Protein AF-A0A7V8FLK8-F1 (afdb_monomer_lite)

Sequence (266 aa):
MTKRLLELDALRGLMLVLMTLTHLPTRLTTPTGQPFGFVSAAEGFVLLSAFMAGMVYSRRGLRDGLRSMRRSLRARAIKVYLCQVATLVFLFTIFAGLAVRREQPAATGLLSFYFDHPVMAWFSSLTLIYGPPLLDILPIYVLFMAVSPAILSRGLRHGWGAILTASAVLWFAAQFGFGNWLYLVVANAIDLRVPLNQTGAFSIWAWQFLWILGLWLGAAKAQGQADLFKFPAWGVAVSVGLAVYFMTWRHYTGQAPFGGDMVRNL

Foldseek 3Di:
DDPDDVVLVVLLVVLVVLLVQLPDPDPSNFCSQAVQFLDHSLLSNLLSVLLQLLQPLLLCCVPVNLVRSLVVLQVVLVVLLVVLLVVVCCLLPVVCVVCVVVVPCVSCVLCVVCVVPVVLLNVCVNVLQFQRPPRLSSSLSSVLSNCLSVQSVCCVPPNCVVVLVQLVVLLVVVLVVVQVVVCVVVCVVVVRPDDPPRRGPDRSSNSVNSSSNSSNNSNCVNVVVPVVVDDDPVRVVVVVVVSVVSSVQCVVAPNQSVNPPPVNSD

Structure (mmCIF, N/CA/C/O backbone):
data_AF-A0A7V8FLK8-F1
#
_entry.id   AF-A0A7V8FLK8-F1
#
loop_
_atom_site.group_PDB
_atom_site.id
_atom_site.type_symbol
_atom_site.label_atom_id
_atom_site.label_alt_id
_atom_site.label_comp_id
_atom_site.label_asym_id
_atom_site.label_entity_id
_atom_site.label_seq_id
_atom_site.pdbx_PDB_ins_code
_atom_site.Cartn_x
_atom_site.Cartn_y
_atom_site.Cartn_z
_atom_site.occupancy
_atom_site.B_iso_or_equiv
_atom_site.auth_seq_id
_atom_site.auth_comp_id
_atom_site.auth_asym_id
_atom_site.auth_atom_id
_atom_site.pdbx_PDB_model_num
ATOM 1 N N . MET A 1 1 ? 4.335 -2.151 30.806 1.00 41.50 1 MET A N 1
ATOM 2 C CA . MET A 1 1 ? 5.249 -2.461 29.681 1.00 41.50 1 MET A CA 1
ATOM 3 C C . MET A 1 1 ? 4.461 -3.149 28.581 1.00 41.50 1 MET A C 1
ATOM 5 O O . MET A 1 1 ? 3.733 -4.089 28.867 1.00 41.50 1 MET A O 1
ATOM 9 N N . THR A 1 2 ? 4.543 -2.669 27.342 1.00 53.81 2 THR A N 1
ATOM 10 C CA . THR A 1 2 ? 3.852 -3.301 26.211 1.00 53.81 2 THR A CA 1
ATOM 11 C C . THR A 1 2 ? 4.590 -4.583 25.843 1.00 53.81 2 THR A C 1
ATOM 13 O O . THR A 1 2 ? 5.713 -4.507 25.352 1.00 53.81 2 THR A O 1
ATOM 16 N N . LYS A 1 3 ? 3.996 -5.753 26.096 1.00 72.94 3 LYS A N 1
ATOM 17 C CA . LYS A 1 3 ? 4.583 -7.026 25.666 1.00 72.94 3 LYS A CA 1
ATOM 18 C C . LYS A 1 3 ? 4.646 -7.027 24.134 1.00 72.94 3 LYS A C 1
ATOM 20 O O . LYS A 1 3 ? 3.628 -6.814 23.471 1.00 72.94 3 LYS A O 1
ATOM 25 N N . ARG A 1 4 ? 5.855 -7.161 23.584 1.00 79.69 4 ARG A N 1
ATOM 26 C CA . ARG A 1 4 ? 6.083 -7.313 22.144 1.00 79.69 4 ARG A CA 1
ATOM 27 C C . ARG A 1 4 ? 5.392 -8.599 21.690 1.00 79.69 4 ARG A C 1
ATOM 29 O O . ARG A 1 4 ? 5.563 -9.629 22.334 1.00 79.69 4 ARG A O 1
ATOM 36 N N . LEU A 1 5 ? 4.596 -8.515 20.628 1.00 86.06 5 LEU A N 1
ATOM 37 C CA . LEU A 1 5 ? 3.878 -9.659 20.065 1.00 86.06 5 LEU A CA 1
ATOM 38 C C . LEU A 1 5 ? 4.787 -10.321 19.029 1.00 86.06 5 LEU A C 1
ATOM 40 O O . LEU A 1 5 ? 4.868 -9.862 17.889 1.00 86.06 5 LEU A O 1
ATOM 44 N N . LEU A 1 6 ? 5.530 -11.338 19.467 1.00 89.94 6 LEU A N 1
ATOM 45 C CA . LEU A 1 6 ? 6.518 -12.038 18.640 1.00 89.94 6 LEU A CA 1
ATOM 46 C C . LEU A 1 6 ? 5.864 -12.726 17.441 1.00 89.94 6 LEU A C 1
ATOM 48 O O . LEU A 1 6 ? 6.464 -12.806 16.377 1.00 89.94 6 LEU A O 1
ATOM 52 N N . GLU A 1 7 ? 4.614 -13.149 17.593 1.00 92.00 7 GLU A N 1
ATOM 53 C CA . GLU A 1 7 ? 3.819 -13.815 16.570 1.00 92.00 7 GLU A CA 1
ATOM 54 C C . GLU A 1 7 ? 3.574 -12.884 15.377 1.00 92.00 7 GLU A C 1
ATOM 56 O O . GLU A 1 7 ? 3.725 -13.284 14.226 1.00 92.00 7 GLU A O 1
ATOM 61 N N . LEU A 1 8 ? 3.264 -11.610 15.638 1.00 90.12 8 LEU A N 1
ATOM 62 C CA . LEU A 1 8 ? 3.031 -10.622 14.579 1.00 90.12 8 LEU A CA 1
ATOM 63 C C . LEU A 1 8 ? 4.324 -10.238 13.863 1.00 90.12 8 LEU A C 1
ATOM 65 O O . LEU A 1 8 ? 4.315 -10.000 12.656 1.00 90.12 8 LEU A O 1
ATOM 69 N N . ASP A 1 9 ? 5.439 -10.189 14.590 1.00 90.62 9 ASP A N 1
ATOM 70 C CA . ASP A 1 9 ? 6.746 -9.951 13.985 1.00 90.62 9 ASP A CA 1
ATOM 71 C C . ASP A 1 9 ? 7.193 -11.147 13.131 1.00 90.62 9 ASP A C 1
ATOM 73 O O . ASP A 1 9 ? 7.679 -10.942 12.018 1.00 90.62 9 ASP A O 1
ATOM 77 N N . ALA A 1 10 ? 6.964 -12.378 13.600 1.00 93.31 10 ALA A N 1
ATOM 78 C CA . ALA A 1 10 ? 7.249 -13.602 12.857 1.00 93.31 10 ALA A CA 1
ATOM 79 C C . ALA A 1 10 ? 6.399 -13.704 11.584 1.00 93.31 10 ALA A C 1
ATOM 81 O O . ALA A 1 10 ? 6.941 -13.950 10.509 1.00 93.31 10 ALA A O 1
ATOM 82 N N . LEU A 1 11 ? 5.091 -13.433 11.671 1.00 93.50 11 LEU A N 1
ATOM 83 C CA . LEU A 1 11 ? 4.201 -13.427 10.508 1.00 93.50 11 LEU A CA 1
ATOM 84 C C . LEU A 1 11 ? 4.621 -12.378 9.477 1.00 93.50 11 LEU A C 1
ATOM 86 O O . LEU A 1 11 ? 4.660 -12.672 8.288 1.00 93.50 11 LEU A O 1
ATOM 90 N N . ARG A 1 12 ? 5.002 -11.169 9.907 1.00 92.56 12 ARG A N 1
ATOM 91 C CA . ARG A 1 12 ? 5.519 -10.141 8.988 1.00 92.56 12 ARG A CA 1
ATOM 92 C C . ARG A 1 12 ? 6.829 -10.568 8.327 1.00 92.56 12 ARG A C 1
ATOM 94 O O . ARG A 1 12 ? 6.997 -10.330 7.136 1.00 92.56 12 ARG A O 1
ATOM 101 N N . GLY A 1 13 ? 7.730 -11.203 9.079 1.00 93.12 13 GLY A N 1
ATOM 102 C CA . GLY A 1 13 ? 8.953 -11.796 8.533 1.00 93.12 13 GLY A CA 1
ATOM 103 C C . GLY A 1 13 ? 8.653 -12.877 7.494 1.00 93.12 13 GLY A C 1
ATOM 104 O O . GLY A 1 13 ? 9.228 -12.855 6.409 1.00 93.12 13 GLY A O 1
ATOM 105 N N . LEU A 1 14 ? 7.689 -13.756 7.777 1.00 93.94 14 LEU A N 1
ATOM 106 C CA . LEU A 1 14 ? 7.222 -14.773 6.838 1.00 93.94 14 LEU A CA 1
ATOM 107 C C . LEU A 1 14 ? 6.674 -14.145 5.550 1.00 93.94 14 LEU A C 1
ATOM 109 O O . LEU A 1 14 ? 7.023 -14.608 4.470 1.00 93.94 14 LEU A O 1
ATOM 113 N N . MET A 1 15 ? 5.879 -13.071 5.641 1.00 94.88 15 MET A N 1
ATOM 114 C CA . MET A 1 15 ? 5.377 -12.384 4.444 1.00 94.88 15 MET A CA 1
ATOM 115 C C . MET A 1 15 ? 6.520 -11.853 3.568 1.00 94.88 15 MET A C 1
ATOM 117 O O . MET A 1 15 ? 6.459 -11.996 2.354 1.00 94.88 15 MET A O 1
ATOM 121 N N . LEU A 1 16 ? 7.587 -11.302 4.162 1.00 93.00 16 LEU A N 1
ATOM 122 C CA . LEU A 1 16 ? 8.759 -10.834 3.407 1.00 93.00 16 LEU A CA 1
ATOM 123 C C . LEU A 1 16 ? 9.510 -11.983 2.718 1.00 93.00 16 LEU A C 1
ATOM 125 O O . LEU A 1 16 ? 9.961 -11.833 1.582 1.00 93.00 16 LEU A O 1
ATOM 129 N N . VAL A 1 17 ? 9.625 -13.137 3.382 1.00 94.06 17 VAL A N 1
ATOM 130 C CA . VAL A 1 17 ? 10.216 -14.341 2.777 1.00 94.06 17 VAL A CA 1
ATOM 131 C C . VAL A 1 17 ? 9.370 -14.807 1.596 1.00 94.06 17 VAL A C 1
ATOM 133 O O . VAL A 1 17 ? 9.912 -15.017 0.516 1.00 94.06 17 VAL A O 1
ATOM 136 N N . LEU A 1 18 ? 8.049 -14.909 1.769 1.00 92.81 18 LEU A N 1
ATOM 137 C CA . LEU A 1 18 ? 7.143 -15.316 0.696 1.00 92.81 18 LEU A CA 1
ATOM 138 C C . LEU A 1 18 ? 7.204 -14.341 -0.486 1.00 92.81 18 LEU A C 1
ATOM 140 O O . LEU A 1 18 ? 7.441 -14.794 -1.595 1.00 92.81 18 LEU A O 1
ATOM 144 N N . MET A 1 19 ? 7.123 -13.025 -0.257 1.00 92.69 19 MET A N 1
ATOM 145 C CA . MET A 1 19 ? 7.307 -12.011 -1.311 1.00 92.69 19 MET A CA 1
ATOM 146 C C . MET A 1 19 ? 8.622 -12.199 -2.077 1.00 92.69 19 MET A C 1
ATOM 148 O O . MET A 1 19 ? 8.671 -12.085 -3.298 1.00 92.69 19 MET A O 1
ATOM 152 N N . THR A 1 20 ? 9.709 -12.507 -1.368 1.00 91.88 20 THR A N 1
ATOM 153 C CA . THR A 1 20 ? 11.003 -12.752 -2.014 1.00 91.88 20 THR A CA 1
ATOM 154 C C . THR A 1 20 ? 10.922 -13.973 -2.929 1.00 91.88 20 THR A C 1
ATOM 156 O O . THR A 1 20 ? 11.303 -13.897 -4.094 1.00 91.88 20 THR A O 1
ATOM 159 N N . LEU A 1 21 ? 10.373 -15.089 -2.441 1.00 92.00 21 LEU A N 1
ATOM 160 C CA . LEU A 1 21 ? 10.221 -16.318 -3.226 1.00 92.00 21 LEU A CA 1
ATOM 161 C C . LEU A 1 21 ? 9.317 -16.129 -4.451 1.00 92.00 21 LEU A C 1
ATOM 163 O O . LEU A 1 21 ? 9.578 -16.723 -5.497 1.00 92.00 21 LEU A O 1
ATOM 167 N N . THR A 1 22 ? 8.301 -15.272 -4.353 1.00 90.31 22 THR A N 1
ATOM 168 C CA . THR A 1 22 ? 7.380 -14.984 -5.460 1.00 90.31 22 THR A CA 1
ATOM 169 C C . THR A 1 22 ? 7.987 -14.097 -6.534 1.00 90.31 22 THR A C 1
ATOM 171 O O . THR A 1 22 ? 7.541 -14.137 -7.675 1.00 90.31 22 THR A O 1
ATOM 174 N N . HIS A 1 23 ? 9.016 -13.322 -6.199 1.00 88.88 23 HIS A N 1
ATOM 175 C CA . HIS A 1 23 ? 9.704 -12.446 -7.148 1.00 88.88 23 HIS A CA 1
ATOM 176 C C . HIS A 1 23 ? 11.010 -13.030 -7.700 1.00 88.88 23 HIS A C 1
ATOM 178 O O . HIS A 1 23 ? 11.582 -12.471 -8.634 1.00 88.88 23 HIS A O 1
ATOM 184 N N . LEU A 1 24 ? 11.484 -14.161 -7.171 1.00 86.88 24 LEU A N 1
ATOM 185 C CA . LEU A 1 24 ? 12.615 -14.889 -7.743 1.00 86.88 24 LEU A CA 1
ATOM 186 C C . LEU A 1 24 ? 12.129 -15.846 -8.839 1.00 86.88 24 LEU A C 1
ATOM 188 O O . LEU A 1 24 ? 11.158 -16.555 -8.596 1.00 86.88 24 LEU A O 1
ATOM 192 N N . PRO A 1 25 ? 12.806 -15.950 -10.000 1.00 83.81 25 PRO A N 1
ATOM 193 C CA . PRO A 1 25 ? 12.413 -16.843 -11.093 1.00 83.81 25 PRO A CA 1
ATOM 194 C C . PRO A 1 25 ? 12.753 -18.306 -10.756 1.00 83.81 25 PRO A C 1
ATOM 196 O O . PRO A 1 25 ? 13.697 -18.892 -11.282 1.00 83.81 25 PRO A O 1
ATOM 199 N N . THR A 1 26 ? 12.011 -18.897 -9.819 1.00 89.75 26 THR A N 1
ATOM 200 C CA . THR A 1 26 ? 12.273 -20.236 -9.277 1.00 89.75 26 THR A CA 1
ATOM 201 C C . THR A 1 26 ? 11.010 -21.089 -9.284 1.00 89.75 26 THR A C 1
ATOM 203 O O . THR A 1 26 ? 9.893 -20.600 -9.413 1.00 89.75 26 THR A O 1
ATOM 206 N N . ARG A 1 27 ? 11.160 -22.400 -9.062 1.00 88.25 27 ARG A N 1
ATOM 207 C CA . ARG A 1 27 ? 10.009 -23.310 -8.910 1.00 88.25 27 ARG A CA 1
ATOM 208 C C . ARG A 1 27 ? 9.139 -22.985 -7.688 1.00 88.25 27 ARG A C 1
ATOM 210 O O . ARG A 1 27 ? 8.028 -23.493 -7.582 1.00 88.25 27 ARG A O 1
ATOM 217 N N . LEU A 1 28 ? 9.640 -22.154 -6.771 1.00 88.12 28 LEU A N 1
ATOM 218 C CA . LEU A 1 28 ? 8.931 -21.753 -5.560 1.00 88.12 28 LEU A CA 1
ATOM 219 C C . LEU A 1 28 ? 7.930 -20.620 -5.811 1.00 88.12 28 LEU A C 1
ATOM 221 O O . LEU A 1 28 ? 7.029 -20.447 -4.995 1.00 88.12 28 LEU A O 1
ATOM 225 N N . THR A 1 29 ? 8.008 -19.902 -6.934 1.00 85.31 29 THR A N 1
ATOM 226 C CA . THR A 1 29 ? 7.119 -18.773 -7.255 1.00 85.31 29 THR A CA 1
ATOM 227 C C . THR A 1 29 ? 5.642 -19.163 -7.262 1.00 85.31 29 THR A C 1
ATOM 229 O O . THR A 1 29 ? 4.819 -18.535 -6.600 1.00 85.31 29 THR A O 1
ATOM 232 N N . THR A 1 30 ? 5.292 -20.235 -7.975 1.00 82.38 30 THR A N 1
ATOM 233 C CA . THR A 1 30 ? 3.901 -20.677 -8.135 1.00 82.38 30 THR A CA 1
ATOM 234 C C . THR A 1 30 ? 3.232 -21.084 -6.818 1.00 82.38 30 THR A C 1
ATOM 236 O O . THR A 1 30 ? 2.141 -20.568 -6.549 1.00 82.38 30 THR A O 1
ATOM 239 N N . PRO A 1 31 ? 3.835 -21.964 -5.986 1.00 83.81 31 PRO A N 1
ATOM 240 C CA . PRO A 1 31 ? 3.223 -22.365 -4.721 1.00 83.81 31 PRO A CA 1
ATOM 241 C C . PRO A 1 31 ? 3.226 -21.251 -3.667 1.00 83.81 31 PRO A C 1
ATOM 243 O O . PRO A 1 31 ? 2.351 -21.247 -2.808 1.00 83.81 31 PRO A O 1
ATOM 246 N N . THR A 1 32 ? 4.164 -20.296 -3.718 1.00 86.25 32 THR A N 1
ATOM 247 C CA . THR A 1 32 ? 4.256 -19.217 -2.714 1.00 86.25 32 THR A CA 1
ATOM 248 C C . THR A 1 32 ? 3.494 -17.944 -3.087 1.00 86.25 32 THR A C 1
ATOM 250 O O . THR A 1 32 ? 3.219 -17.137 -2.203 1.00 86.25 32 THR A O 1
ATOM 253 N N . GLY A 1 33 ? 3.108 -17.780 -4.360 1.00 83.81 33 GLY A N 1
ATOM 254 C CA . GLY A 1 33 ? 2.415 -16.591 -4.884 1.00 83.81 33 GLY A CA 1
ATOM 255 C C . GLY A 1 33 ? 1.089 -16.312 -4.207 1.00 83.81 33 GLY A C 1
ATOM 256 O O . GLY A 1 33 ? 0.804 -15.187 -3.810 1.00 83.81 33 GLY A O 1
ATOM 257 N N . GLN A 1 34 ? 0.288 -17.364 -4.092 1.00 89.75 34 GLN A N 1
ATOM 258 C CA . GLN A 1 34 ? -1.112 -17.325 -3.685 1.00 89.75 34 GLN A CA 1
ATOM 259 C C . GLN A 1 34 ? -1.475 -18.676 -3.034 1.00 89.75 34 GLN A C 1
ATOM 261 O O . GLN A 1 34 ? -2.235 -19.459 -3.607 1.00 89.75 34 GLN A O 1
ATOM 266 N N . PRO A 1 35 ? -0.842 -19.022 -1.892 1.00 86.62 35 PRO A N 1
ATOM 267 C CA . PRO A 1 35 ? -0.968 -20.348 -1.285 1.00 86.62 35 PRO A CA 1
ATOM 268 C C . PRO A 1 35 ? -2.346 -20.592 -0.661 1.00 86.62 35 PRO A C 1
ATOM 270 O O . PRO A 1 35 ? -2.729 -21.740 -0.477 1.00 86.62 35 PRO A O 1
ATOM 273 N N . PHE A 1 36 ? -3.093 -19.533 -0.333 1.00 88.56 36 PHE A N 1
ATOM 274 C CA . PHE A 1 36 ? -4.389 -19.606 0.351 1.00 88.56 36 PHE A CA 1
ATOM 275 C C . PHE A 1 36 ? -5.501 -18.969 -0.495 1.00 88.56 36 PHE A C 1
ATOM 277 O O . PHE A 1 36 ? -6.141 -18.002 -0.085 1.00 88.56 36 PHE A O 1
ATOM 284 N N . GLY A 1 37 ? -5.706 -19.478 -1.709 1.00 90.25 37 GLY A N 1
ATOM 285 C CA . GLY A 1 37 ? -6.593 -18.849 -2.689 1.00 90.25 37 GLY A CA 1
ATOM 286 C C . GLY A 1 37 ? -5.933 -17.631 -3.329 1.00 90.25 37 GLY A C 1
ATOM 287 O O . GLY A 1 37 ? -4.711 -17.532 -3.343 1.00 90.25 37 GLY A O 1
ATOM 288 N N . PHE A 1 38 ? -6.714 -16.676 -3.831 1.00 90.00 38 PHE A N 1
ATOM 289 C CA . PHE A 1 38 ? -6.198 -15.436 -4.441 1.00 90.00 38 PHE A CA 1
ATOM 290 C C . PHE A 1 38 ? -5.619 -14.429 -3.424 1.00 90.00 38 PHE A C 1
ATOM 292 O O . PHE A 1 38 ? -5.673 -13.224 -3.637 1.00 90.00 38 PHE A O 1
ATOM 299 N N . VAL A 1 39 ? -5.069 -14.911 -2.308 1.00 91.00 39 VAL A N 1
ATOM 300 C CA . VAL A 1 39 ? -4.428 -14.101 -1.267 1.00 91.00 39 VAL A CA 1
ATOM 301 C C . VAL A 1 39 ? -2.920 -14.253 -1.394 1.00 91.00 39 VAL A C 1
ATOM 303 O O . VAL A 1 39 ? -2.392 -15.354 -1.213 1.00 91.00 39 VAL A O 1
ATOM 306 N N . SER A 1 40 ? -2.224 -13.156 -1.685 1.00 92.31 40 SER A N 1
ATOM 307 C CA . SER A 1 40 ? -0.766 -13.129 -1.736 1.00 92.31 40 SER A CA 1
ATOM 308 C C . SER A 1 40 ? -0.156 -12.734 -0.387 1.00 92.31 40 SER A C 1
ATOM 310 O O . SER A 1 40 ? -0.831 -12.342 0.572 1.00 92.31 40 SER A O 1
ATOM 312 N N . ALA A 1 41 ? 1.172 -12.812 -0.305 1.00 93.12 41 ALA A N 1
ATOM 313 C CA . ALA A 1 41 ? 1.907 -12.320 0.856 1.00 93.12 41 ALA A CA 1
ATOM 314 C C . ALA A 1 41 ? 1.759 -10.796 1.055 1.00 93.12 41 ALA A C 1
ATOM 316 O O . ALA A 1 41 ? 1.925 -10.302 2.175 1.00 93.12 41 ALA A O 1
ATOM 317 N N . ALA A 1 42 ? 1.428 -10.042 -0.000 1.00 93.06 42 ALA A N 1
ATOM 318 C CA . ALA A 1 42 ? 1.269 -8.595 0.067 1.00 93.06 42 ALA A CA 1
ATOM 319 C C . ALA A 1 42 ? 0.053 -8.158 0.881 1.00 93.06 42 ALA A C 1
ATOM 321 O O . ALA A 1 42 ? 0.202 -7.298 1.752 1.00 93.06 42 ALA A O 1
ATOM 322 N N . GLU A 1 43 ? -1.111 -8.781 0.699 1.00 94.44 43 GLU A N 1
ATOM 323 C CA . GLU A 1 43 ? -2.306 -8.471 1.488 1.00 94.44 43 GLU A CA 1
ATOM 324 C C . GLU A 1 43 ? -2.045 -8.721 2.976 1.00 94.44 43 GLU A C 1
ATOM 326 O O . GLU A 1 43 ? -2.337 -7.866 3.820 1.00 94.44 43 GLU A O 1
ATOM 331 N N . GLY A 1 44 ? -1.409 -9.856 3.293 1.00 94.00 44 GLY A N 1
ATOM 332 C CA . GLY A 1 44 ? -1.001 -10.202 4.652 1.00 94.00 44 GLY A CA 1
ATOM 333 C C . GLY A 1 44 ? -0.030 -9.181 5.247 1.00 94.00 44 GLY A C 1
ATOM 334 O O . GLY A 1 44 ? -0.239 -8.696 6.362 1.00 94.00 44 GLY A O 1
ATOM 335 N N . PHE A 1 45 ? 1.010 -8.793 4.504 1.00 94.94 45 PHE A N 1
ATOM 336 C CA . PHE A 1 45 ? 1.995 -7.812 4.963 1.00 94.94 45 PHE A CA 1
ATOM 337 C C . PHE A 1 45 ? 1.377 -6.436 5.229 1.00 94.94 45 PHE A C 1
ATOM 339 O O . PHE A 1 45 ? 1.668 -5.822 6.263 1.00 94.94 45 PHE A O 1
ATOM 346 N N . VAL A 1 46 ? 0.531 -5.950 4.318 1.00 96.38 46 VAL A N 1
ATOM 347 C CA . VAL A 1 46 ? -0.134 -4.644 4.416 1.00 96.38 46 VAL A CA 1
ATOM 348 C C . VAL A 1 46 ? -1.088 -4.628 5.609 1.00 96.38 46 VAL A C 1
ATOM 350 O O . VAL A 1 46 ? -0.983 -3.735 6.454 1.00 96.38 46 VAL A O 1
ATOM 353 N N . LEU A 1 47 ? -1.946 -5.645 5.745 1.00 96.94 47 LEU A N 1
ATOM 354 C CA . LEU A 1 47 ? -2.900 -5.755 6.849 1.00 96.94 47 LEU A CA 1
ATOM 355 C C . LEU A 1 47 ? -2.194 -5.847 8.210 1.00 96.94 47 LEU A C 1
ATOM 357 O O . LEU A 1 47 ? -2.527 -5.100 9.133 1.00 96.94 47 LEU A O 1
ATOM 361 N N . LEU A 1 48 ? -1.184 -6.716 8.342 1.00 96.25 48 LEU A N 1
ATOM 362 C CA . LEU A 1 48 ? -0.421 -6.878 9.586 1.00 96.25 48 LEU A CA 1
ATOM 363 C C . LEU A 1 48 ? 0.350 -5.606 9.954 1.00 96.25 48 LEU A C 1
ATOM 365 O O . LEU A 1 48 ? 0.412 -5.229 11.127 1.00 96.25 48 LEU A O 1
ATOM 369 N N . SER A 1 49 ? 0.934 -4.926 8.967 1.00 95.88 49 SER A N 1
ATOM 370 C CA . SER A 1 49 ? 1.663 -3.675 9.194 1.00 95.88 49 SER A CA 1
ATOM 371 C C . SER A 1 49 ? 0.725 -2.555 9.640 1.00 95.88 49 SER A C 1
ATOM 373 O O . SER A 1 49 ? 1.038 -1.849 10.603 1.00 95.88 49 SER A O 1
ATOM 375 N N . ALA A 1 50 ? -0.448 -2.439 9.017 1.00 97.62 50 ALA A N 1
ATOM 376 C CA . ALA A 1 50 ? -1.482 -1.499 9.424 1.00 97.62 50 ALA A CA 1
ATOM 377 C C . ALA A 1 50 ? -2.030 -1.813 10.822 1.00 97.62 50 ALA A C 1
ATOM 379 O O . ALA A 1 50 ? -2.166 -0.913 11.646 1.00 97.62 50 ALA A O 1
ATOM 380 N N . PHE A 1 51 ? -2.265 -3.087 11.138 1.00 97.19 51 PHE A N 1
ATOM 381 C CA . PHE A 1 51 ? -2.672 -3.532 12.470 1.00 97.19 51 PHE A CA 1
ATOM 382 C C . PHE A 1 51 ? -1.655 -3.162 13.548 1.00 97.19 51 PHE A C 1
ATOM 384 O O . PHE A 1 51 ? -2.005 -2.586 14.583 1.00 97.19 51 PHE A O 1
ATOM 391 N N . MET A 1 52 ? -0.373 -3.413 13.287 1.00 95.44 52 MET A N 1
ATOM 392 C CA . MET A 1 52 ? 0.708 -3.016 14.183 1.00 95.44 52 MET A CA 1
ATOM 393 C C . MET A 1 52 ? 0.792 -1.498 14.341 1.00 95.44 52 MET A C 1
ATOM 395 O O . MET A 1 52 ? 0.930 -1.009 15.465 1.00 95.44 52 MET A O 1
ATOM 399 N N . ALA A 1 53 ? 0.660 -0.741 13.249 1.00 96.62 53 ALA A N 1
ATOM 400 C CA . ALA A 1 53 ? 0.625 0.714 13.299 1.00 96.62 53 ALA A CA 1
ATOM 401 C C . ALA A 1 53 ? -0.570 1.209 14.135 1.00 96.62 53 ALA A C 1
ATOM 403 O O . ALA A 1 53 ? -0.386 1.974 15.084 1.00 96.62 53 ALA A O 1
ATOM 404 N N . GLY A 1 54 ? -1.776 0.718 13.856 1.00 97.19 54 GLY A N 1
ATOM 405 C CA . GLY A 1 54 ? -2.989 1.049 14.596 1.00 97.19 54 GLY A CA 1
ATOM 406 C C . GLY A 1 54 ? -2.843 0.757 16.084 1.00 97.19 54 GLY A C 1
ATOM 407 O O . GLY A 1 54 ? -3.172 1.607 16.906 1.00 97.19 54 GLY A O 1
ATOM 408 N N . MET A 1 55 ? -2.251 -0.378 16.453 1.00 95.69 55 MET A N 1
ATOM 409 C CA . MET A 1 55 ? -2.055 -0.757 17.851 1.00 95.69 55 MET A CA 1
ATOM 410 C C . MET A 1 55 ? -1.007 0.102 18.566 1.00 95.69 55 MET A C 1
ATOM 412 O O . MET A 1 55 ? -1.262 0.635 19.648 1.00 95.69 55 MET A O 1
ATOM 416 N N . VAL A 1 56 ? 0.186 0.241 17.986 1.00 95.44 56 VAL A N 1
ATOM 417 C CA . VAL A 1 56 ? 1.312 0.946 18.618 1.00 95.44 56 VAL A CA 1
ATOM 418 C C . VAL A 1 56 ? 1.027 2.441 18.718 1.00 95.44 56 VAL A C 1
ATOM 420 O O . VAL A 1 56 ? 1.231 3.046 19.775 1.00 95.44 56 VAL A O 1
ATOM 423 N N . TYR A 1 57 ? 0.538 3.045 17.637 1.00 96.94 57 TYR A N 1
ATOM 424 C CA . TYR A 1 57 ? 0.334 4.484 17.585 1.00 96.94 57 TYR A CA 1
ATOM 425 C C . TYR A 1 57 ? -0.953 4.914 18.287 1.00 96.94 57 TYR A C 1
ATOM 427 O O . TYR A 1 57 ? -0.921 5.951 18.945 1.00 96.94 57 TYR A O 1
ATOM 435 N N . SER A 1 58 ? -2.022 4.107 18.285 1.00 96.62 58 SER A N 1
ATOM 436 C CA . SER A 1 58 ? -3.189 4.397 19.136 1.00 96.62 58 SER A CA 1
ATOM 437 C C . SER A 1 58 ? -2.833 4.354 20.615 1.00 96.62 58 SER A C 1
ATOM 439 O O . SER A 1 58 ? -3.164 5.292 21.329 1.00 96.62 58 SER A O 1
ATOM 441 N N . ARG A 1 59 ? -2.075 3.348 21.084 1.00 95.00 59 ARG A N 1
ATOM 442 C CA . ARG A 1 59 ? -1.585 3.323 22.480 1.00 95.00 59 ARG A CA 1
ATOM 443 C C . ARG A 1 59 ? -0.785 4.575 22.824 1.00 95.00 59 ARG A C 1
ATOM 445 O O . ARG A 1 59 ? -0.981 5.158 23.886 1.00 95.00 59 ARG A O 1
ATOM 452 N N . ARG A 1 60 ? 0.093 5.011 21.916 1.00 95.75 60 ARG A N 1
ATOM 453 C CA . ARG A 1 60 ? 0.847 6.261 22.080 1.00 95.75 60 ARG A CA 1
ATOM 454 C C . ARG A 1 60 ? -0.074 7.481 22.120 1.00 95.75 60 ARG A C 1
ATOM 456 O O . ARG A 1 60 ? 0.161 8.375 22.917 1.00 95.75 60 ARG A O 1
ATOM 463 N N . GLY A 1 61 ? -1.111 7.521 21.287 1.00 96.38 61 GLY A N 1
ATOM 464 C CA . GLY A 1 61 ? -2.102 8.595 21.273 1.00 96.38 61 GLY A CA 1
ATOM 465 C C . GLY A 1 61 ? -2.944 8.661 22.544 1.00 96.38 61 GLY A C 1
ATOM 466 O O . GLY A 1 61 ? -3.219 9.758 23.016 1.00 96.38 61 GLY A O 1
ATOM 467 N N . LEU A 1 62 ? -3.298 7.505 23.110 1.00 94.44 62 LEU A N 1
ATOM 468 C CA . LEU A 1 62 ? -4.046 7.393 24.363 1.00 94.44 62 LEU A CA 1
ATOM 469 C C . LEU A 1 62 ? -3.194 7.776 25.581 1.00 94.44 62 LEU A C 1
ATOM 471 O O . LEU A 1 62 ? -3.697 8.425 26.488 1.00 94.44 62 LEU A O 1
ATOM 475 N N . ARG A 1 63 ? -1.906 7.405 25.596 1.00 95.56 63 ARG A N 1
ATOM 476 C CA . ARG A 1 63 ? -0.994 7.676 26.721 1.00 95.56 63 ARG A CA 1
ATOM 477 C C . ARG A 1 63 ? -0.361 9.070 26.677 1.00 95.56 63 ARG A C 1
ATOM 479 O O . ARG A 1 63 ? -0.316 9.751 27.690 1.00 95.56 63 ARG A O 1
ATOM 486 N N . ASP A 1 64 ? 0.135 9.479 25.508 1.00 96.38 64 ASP A N 1
ATOM 487 C CA . ASP A 1 64 ? 0.975 10.676 25.330 1.00 96.38 64 ASP A CA 1
ATOM 488 C C . ASP A 1 64 ? 0.263 11.781 24.512 1.00 96.38 64 ASP A C 1
ATOM 490 O O . ASP A 1 64 ? 0.877 12.773 24.108 1.00 96.38 64 ASP A O 1
ATOM 494 N N . GLY A 1 65 ? -1.019 11.588 24.189 1.00 96.44 65 GLY A N 1
ATOM 495 C CA . GLY A 1 65 ? -1.836 12.513 23.406 1.00 96.44 65 GLY A CA 1
ATOM 496 C C . GLY A 1 65 ? -1.662 12.413 21.881 1.00 96.44 65 GLY A C 1
ATOM 497 O O . GLY A 1 65 ? -0.648 11.963 21.332 1.00 96.44 65 GLY A O 1
ATOM 498 N N . LEU A 1 66 ? -2.666 12.913 21.148 1.00 96.19 66 LEU A N 1
ATOM 499 C CA . LEU A 1 66 ? -2.719 12.831 19.679 1.00 96.19 66 LEU A CA 1
ATOM 500 C C . LEU A 1 66 ? -1.556 13.550 18.982 1.00 96.19 66 LEU A C 1
ATOM 502 O O . LEU A 1 66 ? -1.121 13.122 17.912 1.00 96.19 66 LEU A O 1
ATOM 506 N N . ARG A 1 67 ? -1.017 14.628 19.566 1.00 97.12 67 ARG A N 1
ATOM 507 C CA . ARG A 1 67 ? 0.125 15.354 18.984 1.00 97.12 67 ARG A CA 1
ATOM 508 C C . ARG A 1 67 ? 1.390 14.489 18.971 1.00 97.12 67 ARG A C 1
ATOM 510 O O . ARG A 1 67 ? 2.083 14.456 17.952 1.00 97.12 67 ARG A O 1
ATOM 517 N N . SER A 1 68 ? 1.651 13.750 20.055 1.00 97.12 68 SER A N 1
ATOM 518 C CA . SER A 1 68 ? 2.769 12.798 20.157 1.00 97.12 68 SER A CA 1
ATOM 519 C C . SER A 1 68 ? 2.621 11.664 19.138 1.00 97.12 68 SER A C 1
ATOM 521 O O . SER A 1 68 ? 3.558 11.371 18.389 1.00 97.12 68 SER A O 1
ATOM 523 N N . MET A 1 69 ? 1.414 11.098 19.022 1.00 97.69 69 MET A N 1
ATOM 524 C CA . MET A 1 69 ? 1.081 10.085 18.014 1.00 97.69 69 MET A CA 1
ATOM 525 C C . MET A 1 69 ? 1.348 10.578 16.586 1.00 97.69 69 MET A C 1
ATOM 527 O O . MET A 1 69 ? 2.093 9.934 15.846 1.00 97.69 69 MET A O 1
ATOM 531 N N . ARG A 1 70 ? 0.787 11.736 16.203 1.00 97.81 70 ARG A N 1
ATOM 532 C CA . ARG A 1 70 ? 0.948 12.309 14.855 1.00 97.81 70 ARG A CA 1
ATOM 533 C C . ARG A 1 70 ? 2.412 12.564 14.516 1.00 97.81 70 ARG A C 1
ATOM 535 O O . ARG A 1 70 ? 2.847 12.221 13.420 1.00 97.81 70 ARG A O 1
ATOM 542 N N . ARG A 1 71 ? 3.182 13.140 15.450 1.00 97.88 71 ARG A N 1
ATOM 543 C CA . ARG A 1 71 ? 4.620 13.392 15.261 1.00 97.88 71 ARG A CA 1
ATOM 544 C C . ARG A 1 71 ? 5.377 12.085 15.031 1.00 97.88 71 ARG A C 1
ATOM 546 O O . ARG A 1 71 ? 6.187 12.015 14.113 1.00 97.88 71 ARG A O 1
ATOM 553 N N . SER A 1 72 ? 5.093 11.057 15.829 1.00 96.94 72 SER A N 1
ATOM 554 C CA . SER A 1 72 ? 5.770 9.765 15.721 1.00 96.94 72 SER A CA 1
ATOM 555 C C . SER A 1 72 ? 5.441 9.021 14.426 1.00 96.94 72 SER A C 1
ATOM 557 O O . SER A 1 72 ? 6.347 8.437 13.834 1.00 96.94 72 SER A O 1
ATOM 559 N N . LEU A 1 73 ? 4.178 9.034 13.989 1.00 96.38 73 LEU A N 1
ATOM 560 C CA . LEU A 1 73 ? 3.772 8.436 12.715 1.00 96.38 73 LEU A CA 1
ATOM 561 C C . LEU A 1 73 ? 4.388 9.174 11.532 1.00 96.38 73 LEU A C 1
ATOM 563 O O . LEU A 1 73 ? 4.961 8.535 10.659 1.00 96.38 73 LEU A O 1
ATOM 567 N N . ARG A 1 74 ? 4.340 10.511 11.528 1.00 97.56 74 ARG A N 1
ATOM 568 C CA . ARG A 1 74 ? 4.934 11.315 10.455 1.00 97.56 74 ARG A CA 1
ATOM 569 C C . ARG A 1 74 ? 6.442 11.095 10.351 1.00 97.56 74 ARG A C 1
ATOM 571 O O . ARG A 1 74 ? 6.944 10.902 9.254 1.00 97.56 74 ARG A O 1
ATOM 578 N N . ALA A 1 75 ? 7.153 11.046 11.479 1.00 97.81 75 ALA A N 1
ATOM 579 C CA . ALA A 1 75 ? 8.579 10.716 11.487 1.00 97.81 75 ALA A CA 1
ATOM 580 C C . ALA A 1 75 ? 8.851 9.318 10.903 1.00 97.81 75 ALA A C 1
ATOM 582 O O . ALA A 1 75 ? 9.818 9.129 10.169 1.00 97.81 75 ALA A O 1
ATOM 583 N N . ARG A 1 76 ? 7.980 8.337 11.184 1.00 97.31 76 ARG A N 1
ATOM 584 C CA . ARG A 1 76 ? 8.087 6.999 10.594 1.00 97.31 76 ARG A CA 1
ATOM 585 C C . ARG A 1 76 ? 7.797 7.010 9.094 1.00 97.31 76 ARG A C 1
ATOM 587 O O . ARG A 1 76 ? 8.561 6.394 8.363 1.00 97.31 76 ARG A O 1
ATOM 594 N N . ALA A 1 77 ? 6.747 7.698 8.649 1.00 97.25 77 ALA A N 1
ATOM 595 C CA . ALA A 1 77 ? 6.404 7.830 7.235 1.00 97.25 77 ALA A CA 1
ATOM 596 C C . ALA A 1 77 ? 7.551 8.477 6.444 1.00 97.25 77 ALA A C 1
ATOM 598 O O . ALA A 1 77 ? 7.974 7.923 5.437 1.00 97.25 77 ALA A O 1
ATOM 599 N N . ILE A 1 78 ? 8.140 9.561 6.969 1.00 98.19 78 ILE A N 1
ATOM 600 C CA . ILE A 1 78 ? 9.329 10.205 6.386 1.00 98.19 78 ILE A CA 1
ATOM 601 C C . ILE A 1 78 ? 10.496 9.221 6.314 1.00 98.19 78 ILE A C 1
ATOM 603 O O . ILE A 1 78 ? 11.136 9.117 5.278 1.00 98.19 78 ILE A O 1
ATOM 607 N N . LYS A 1 79 ? 10.768 8.455 7.380 1.00 98.19 79 LYS A N 1
ATOM 608 C CA . LYS A 1 79 ? 11.853 7.465 7.357 1.00 98.19 79 LYS A CA 1
ATOM 609 C C . LYS A 1 79 ? 11.652 6.418 6.259 1.00 98.19 79 LYS A C 1
ATOM 611 O O . LYS A 1 79 ? 12.603 6.100 5.561 1.00 98.19 79 LYS A O 1
ATOM 616 N N . VAL A 1 80 ? 10.434 5.896 6.104 1.00 96.81 80 VAL A N 1
ATOM 617 C CA . VAL A 1 80 ? 10.128 4.915 5.050 1.00 96.81 80 VAL A CA 1
ATOM 618 C C . VAL A 1 80 ? 10.238 5.553 3.665 1.00 96.81 80 VAL A C 1
ATOM 620 O O . VAL A 1 80 ? 10.822 4.943 2.779 1.00 96.81 80 VAL A O 1
ATOM 623 N N . TYR A 1 81 ? 9.777 6.794 3.495 1.00 98.00 81 TYR A N 1
ATOM 624 C CA . TYR A 1 81 ? 9.964 7.547 2.255 1.00 98.00 81 TYR A CA 1
ATOM 625 C C . TYR A 1 81 ? 11.448 7.757 1.918 1.00 98.00 81 TYR A C 1
ATOM 627 O O . TYR A 1 81 ? 11.863 7.531 0.792 1.00 98.00 81 TYR A O 1
ATOM 635 N N . LEU A 1 82 ? 12.292 8.108 2.889 1.00 98.25 82 LEU A N 1
ATOM 636 C CA . LEU A 1 82 ? 13.733 8.237 2.650 1.00 98.25 82 LEU A CA 1
ATOM 637 C C . LEU A 1 82 ? 14.377 6.891 2.281 1.00 98.25 82 LEU A C 1
ATOM 639 O O . LEU A 1 82 ? 15.260 6.854 1.429 1.00 98.25 82 LEU A O 1
ATOM 643 N N . CYS A 1 83 ? 13.917 5.778 2.865 1.00 97.44 83 CYS A N 1
ATOM 644 C CA . CYS A 1 83 ? 14.340 4.440 2.443 1.00 97.44 83 CYS A CA 1
ATOM 645 C C . CYS A 1 83 ? 13.893 4.119 1.006 1.00 97.44 83 CYS A C 1
ATOM 647 O O . CYS A 1 83 ? 14.677 3.547 0.251 1.00 97.44 83 CYS A O 1
ATOM 649 N N . GLN A 1 84 ? 12.678 4.520 0.616 1.00 96.06 84 GLN A N 1
ATOM 650 C CA . GLN A 1 84 ? 12.187 4.422 -0.763 1.00 96.06 84 GLN A CA 1
ATOM 651 C C . GLN A 1 84 ? 13.111 5.194 -1.708 1.00 96.06 84 GLN A C 1
ATOM 653 O O . GLN A 1 84 ? 13.623 4.622 -2.662 1.00 96.06 84 GLN A O 1
ATOM 658 N N . VAL A 1 85 ? 13.402 6.462 -1.400 1.00 97.69 85 VAL A N 1
ATOM 659 C CA . VAL A 1 85 ? 14.315 7.300 -2.193 1.00 97.69 85 VAL A CA 1
ATOM 660 C C . VAL A 1 85 ? 15.698 6.657 -2.313 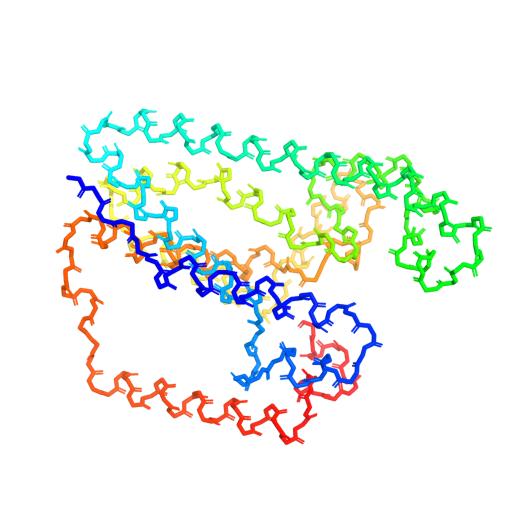1.00 97.69 85 VAL A C 1
ATOM 662 O O . VAL A 1 85 ? 16.230 6.573 -3.413 1.00 97.69 85 VAL A O 1
ATOM 665 N N . ALA A 1 86 ? 16.269 6.143 -1.220 1.00 97.50 86 ALA A N 1
ATOM 666 C CA . ALA A 1 86 ? 17.558 5.450 -1.264 1.00 97.50 86 ALA A CA 1
ATOM 667 C C . ALA A 1 86 ? 17.524 4.199 -2.162 1.00 97.50 86 ALA A C 1
ATOM 669 O O . ALA A 1 86 ? 18.474 3.936 -2.897 1.00 97.50 86 ALA A O 1
ATOM 670 N N . THR A 1 87 ? 16.415 3.456 -2.142 1.00 96.19 87 THR A N 1
ATOM 671 C CA . THR A 1 87 ? 16.226 2.272 -2.991 1.00 96.19 87 THR A CA 1
ATOM 672 C C . THR A 1 87 ? 16.067 2.666 -4.461 1.00 96.19 87 THR A C 1
ATOM 674 O O . THR A 1 87 ? 16.632 2.007 -5.325 1.00 96.19 87 THR A O 1
ATOM 677 N N . LEU A 1 88 ? 15.383 3.777 -4.753 1.00 96.25 88 LEU A N 1
ATOM 678 C CA . LEU A 1 88 ? 15.276 4.341 -6.104 1.00 96.25 88 LEU A CA 1
ATOM 679 C C . LEU A 1 88 ? 16.631 4.819 -6.637 1.00 96.25 88 LEU A C 1
ATOM 681 O O . LEU A 1 88 ? 16.971 4.519 -7.777 1.00 96.25 88 LEU A O 1
ATOM 685 N N . VAL A 1 89 ? 17.437 5.497 -5.809 1.00 96.88 89 VAL A N 1
ATOM 686 C CA . VAL A 1 89 ? 18.822 5.859 -6.159 1.00 96.88 89 VAL A CA 1
ATOM 687 C C . VAL A 1 89 ? 19.607 4.607 -6.517 1.00 96.88 89 VAL A C 1
ATOM 689 O O . VAL A 1 89 ? 20.210 4.563 -7.585 1.00 96.88 89 VAL A O 1
ATOM 692 N N . PHE A 1 90 ? 19.568 3.574 -5.676 1.00 96.56 90 PHE A N 1
ATOM 693 C CA . PHE A 1 90 ? 20.232 2.304 -5.961 1.00 96.56 90 PHE A CA 1
ATOM 694 C C . PHE A 1 90 ? 19.738 1.667 -7.273 1.00 96.56 90 PHE A C 1
ATOM 696 O O . PHE A 1 90 ? 20.556 1.243 -8.093 1.00 96.56 90 PHE A O 1
ATOM 703 N N . LEU A 1 91 ? 18.419 1.642 -7.490 1.00 95.81 91 LEU A N 1
ATOM 704 C CA . LEU A 1 91 ? 17.780 1.049 -8.662 1.00 95.81 91 LEU A CA 1
ATOM 705 C C . LEU A 1 91 ? 18.209 1.745 -9.960 1.00 95.81 91 LEU A C 1
ATOM 707 O O . LEU A 1 91 ? 18.674 1.089 -10.888 1.00 95.81 91 LEU A O 1
ATOM 711 N N . PHE A 1 92 ? 18.081 3.069 -10.018 1.00 95.44 92 PHE A N 1
ATOM 712 C CA . PHE A 1 92 ? 18.331 3.848 -11.231 1.00 95.44 92 PHE A CA 1
ATOM 713 C C . PHE A 1 92 ? 19.815 4.109 -11.505 1.00 95.44 92 PHE A C 1
ATOM 715 O O . PHE A 1 92 ? 20.164 4.489 -12.615 1.00 95.44 92 PHE A O 1
ATOM 722 N N . THR A 1 93 ? 20.704 3.893 -10.533 1.00 94.12 93 THR A N 1
ATOM 723 C CA . THR A 1 93 ? 22.150 4.080 -10.734 1.00 94.12 93 THR A CA 1
ATOM 724 C C . THR A 1 93 ? 22.880 2.746 -10.847 1.00 94.12 93 THR A C 1
ATOM 726 O O . THR A 1 93 ? 23.296 2.347 -11.934 1.00 94.12 93 THR A O 1
ATOM 729 N N . ILE A 1 94 ? 23.026 2.032 -9.732 1.00 95.69 94 ILE A N 1
ATOM 730 C CA . ILE A 1 94 ? 23.853 0.829 -9.644 1.00 95.69 94 ILE A CA 1
ATOM 731 C C . ILE A 1 94 ? 23.188 -0.327 -10.383 1.00 95.69 94 ILE A C 1
ATOM 733 O O . ILE A 1 94 ? 23.824 -0.954 -11.230 1.00 95.69 94 ILE A O 1
ATOM 737 N N . PHE A 1 95 ? 21.919 -0.613 -10.083 1.00 94.44 95 PHE A N 1
ATOM 738 C CA . PHE A 1 95 ? 21.232 -1.754 -10.682 1.00 94.44 95 PHE A CA 1
ATOM 739 C C . PHE A 1 95 ? 21.005 -1.549 -12.183 1.00 94.44 95 PHE A C 1
ATOM 741 O O . PHE A 1 95 ? 21.390 -2.413 -12.967 1.00 94.44 95 PHE A O 1
ATOM 748 N N . ALA A 1 96 ? 20.466 -0.397 -12.595 1.00 94.06 96 ALA A N 1
ATOM 749 C CA . ALA A 1 96 ? 20.268 -0.069 -14.007 1.00 94.06 96 ALA A CA 1
ATOM 750 C C . ALA A 1 96 ? 21.592 -0.091 -14.792 1.00 94.06 96 ALA A C 1
ATOM 752 O O . ALA A 1 96 ? 21.670 -0.708 -15.854 1.00 94.06 96 ALA A O 1
ATOM 753 N N . GLY A 1 97 ? 22.661 0.498 -14.242 1.00 93.88 97 GLY A N 1
ATOM 754 C CA . GLY A 1 97 ? 23.986 0.470 -14.862 1.00 93.88 97 GLY A CA 1
ATOM 755 C C . GLY A 1 97 ? 24.550 -0.947 -14.997 1.00 93.88 97 GLY A C 1
ATOM 756 O O . GLY A 1 97 ? 25.113 -1.295 -16.035 1.00 93.88 97 GLY A O 1
ATOM 757 N N . LEU A 1 98 ? 24.373 -1.798 -13.981 1.00 94.69 98 LEU A N 1
ATOM 758 C CA . LEU A 1 98 ? 24.791 -3.199 -14.042 1.00 94.69 98 LEU A CA 1
ATOM 759 C C . LEU A 1 98 ? 23.966 -3.999 -15.058 1.00 94.69 98 LEU A C 1
ATOM 761 O O . LEU A 1 98 ? 24.543 -4.791 -15.799 1.00 94.69 98 LEU A O 1
ATOM 765 N N . ALA A 1 99 ? 22.651 -3.781 -15.112 1.00 93.44 99 ALA A N 1
ATOM 766 C CA . ALA A 1 99 ? 21.745 -4.457 -16.037 1.00 93.44 99 ALA A CA 1
ATOM 767 C C . ALA A 1 99 ? 22.127 -4.200 -17.501 1.00 93.44 99 ALA A C 1
ATOM 769 O O . ALA A 1 99 ? 22.183 -5.143 -18.290 1.00 93.44 99 ALA A O 1
ATOM 770 N N . VAL A 1 100 ? 22.468 -2.950 -17.837 1.00 94.38 100 VAL A N 1
ATOM 771 C CA . VAL A 1 100 ? 22.972 -2.579 -19.168 1.00 94.38 100 VAL A CA 1
ATOM 772 C C . VAL A 1 100 ? 24.339 -3.215 -19.425 1.00 94.38 100 VAL A C 1
ATOM 774 O O . VAL A 1 100 ? 24.524 -3.888 -20.433 1.00 94.38 100 VAL A O 1
ATOM 777 N N . ARG A 1 101 ? 25.293 -3.076 -18.493 1.00 95.81 101 ARG A N 1
ATOM 778 C CA . ARG A 1 101 ? 26.662 -3.607 -18.657 1.00 95.81 101 ARG A CA 1
ATOM 779 C C . ARG A 1 101 ? 26.744 -5.129 -18.768 1.00 95.81 101 ARG A C 1
ATOM 781 O O . ARG A 1 101 ? 27.739 -5.638 -19.269 1.00 95.81 101 ARG A O 1
ATOM 788 N N . ARG A 1 102 ? 25.778 -5.851 -18.203 1.00 94.25 102 ARG A N 1
ATOM 789 C CA . ARG A 1 102 ? 25.713 -7.321 -18.213 1.00 94.25 102 ARG A CA 1
ATOM 790 C C . ARG A 1 102 ? 24.726 -7.861 -19.240 1.00 94.25 102 ARG A C 1
ATOM 792 O O . ARG A 1 102 ? 24.435 -9.054 -19.174 1.00 94.25 102 ARG A O 1
ATOM 799 N N . GLU A 1 103 ? 24.203 -6.992 -20.108 1.00 91.62 103 GLU A N 1
ATOM 800 C CA . GLU A 1 103 ? 23.260 -7.335 -21.173 1.00 91.62 103 GLU A CA 1
ATOM 801 C C . GLU A 1 103 ? 22.150 -8.249 -20.643 1.00 91.62 103 GLU A C 1
ATOM 803 O O . GLU A 1 103 ? 22.026 -9.401 -21.043 1.00 91.62 103 GLU A O 1
ATOM 808 N N . GLN A 1 104 ? 21.394 -7.766 -19.650 1.00 91.50 104 GLN A N 1
ATOM 809 C CA . GLN A 1 104 ? 20.309 -8.520 -19.012 1.00 91.50 104 GLN A CA 1
ATOM 810 C C . GLN A 1 104 ? 18.937 -8.021 -19.501 1.00 91.50 104 GLN A C 1
ATOM 812 O O . GLN A 1 104 ? 18.369 -7.137 -18.852 1.00 91.50 104 GLN A O 1
ATOM 817 N N . PRO A 1 105 ? 18.353 -8.592 -20.581 1.00 90.00 105 PRO A N 1
ATOM 818 C CA . PRO A 1 105 ? 17.081 -8.139 -21.153 1.00 90.00 105 PRO A CA 1
ATOM 819 C C . PRO A 1 105 ? 15.920 -8.124 -20.161 1.00 90.00 105 PRO A C 1
ATOM 821 O O . PRO A 1 105 ? 15.071 -7.241 -20.208 1.00 90.00 105 PRO A O 1
ATOM 824 N N . ALA A 1 106 ? 15.879 -9.090 -19.238 1.00 87.06 106 ALA A N 1
ATOM 825 C CA . ALA A 1 106 ? 14.832 -9.147 -18.224 1.00 87.06 106 ALA A CA 1
ATOM 826 C C . ALA A 1 106 ? 14.907 -7.944 -17.270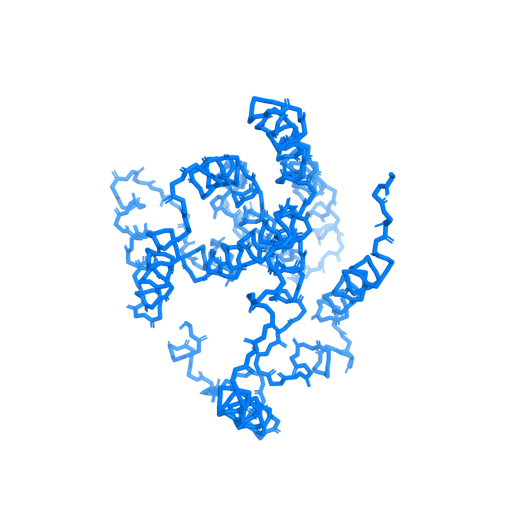 1.00 87.06 106 ALA A C 1
ATOM 828 O O . ALA A 1 106 ? 13.893 -7.320 -16.972 1.00 87.06 106 ALA A O 1
A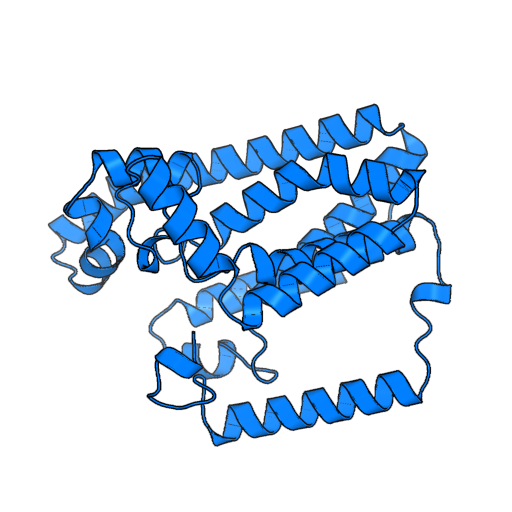TOM 829 N N . ALA A 1 107 ? 16.112 -7.583 -16.821 1.00 87.31 107 ALA A N 1
ATOM 830 C CA . ALA A 1 107 ? 16.312 -6.459 -15.913 1.00 87.31 107 ALA A CA 1
ATOM 831 C C . ALA A 1 107 ? 16.112 -5.109 -16.618 1.00 87.31 107 ALA A C 1
ATOM 833 O O . ALA A 1 107 ? 15.513 -4.203 -16.039 1.00 87.31 107 ALA A O 1
ATOM 834 N N . THR A 1 108 ? 16.572 -4.974 -17.866 1.00 89.56 108 THR A N 1
ATOM 835 C CA . THR A 1 108 ? 16.356 -3.748 -18.643 1.00 89.56 108 THR A CA 1
ATOM 836 C C . THR A 1 108 ? 14.897 -3.579 -19.056 1.00 89.56 108 THR A C 1
ATOM 838 O O . THR A 1 108 ? 14.388 -2.464 -19.002 1.00 89.56 108 THR A O 1
ATOM 841 N N . GLY A 1 109 ? 14.190 -4.671 -19.359 1.00 90.25 109 GLY A N 1
ATOM 842 C CA . GLY A 1 109 ? 12.757 -4.663 -19.660 1.00 90.25 109 GLY A CA 1
ATOM 843 C C . GLY A 1 109 ? 11.897 -4.175 -18.491 1.00 90.25 109 GLY A C 1
ATOM 844 O O . GLY A 1 109 ? 11.010 -3.344 -18.694 1.00 90.25 109 GLY A O 1
ATOM 845 N N . LEU A 1 110 ? 12.206 -4.604 -17.258 1.00 88.88 110 LEU A N 1
ATOM 846 C CA . LEU A 1 110 ? 11.535 -4.109 -16.043 1.00 88.88 110 LEU A CA 1
ATOM 847 C C . LEU A 1 110 ? 11.729 -2.599 -15.829 1.00 88.88 110 LEU A C 1
ATOM 849 O O . LEU A 1 110 ? 10.903 -1.962 -15.186 1.00 88.88 110 LEU A O 1
ATOM 853 N N . LEU A 1 111 ? 12.807 -2.024 -16.363 1.00 93.19 111 LEU A N 1
ATOM 854 C CA . LEU A 1 111 ? 13.125 -0.599 -16.263 1.00 93.19 111 LEU A CA 1
ATOM 855 C C . LEU A 1 111 ? 12.952 0.150 -17.590 1.00 93.19 111 LEU A C 1
ATOM 857 O O . LEU A 1 111 ? 13.470 1.255 -17.728 1.00 93.19 111 LEU A O 1
ATOM 861 N N . SER A 1 112 ? 12.212 -0.414 -18.548 1.00 93.00 112 SER A N 1
ATOM 862 C CA . SER A 1 112 ? 11.992 0.174 -19.880 1.00 93.00 112 SER A CA 1
ATOM 863 C C . SER A 1 112 ? 11.551 1.639 -19.812 1.00 93.00 112 SER A C 1
ATOM 865 O O . SER A 1 112 ? 12.222 2.503 -20.367 1.00 93.00 112 SER A O 1
ATOM 867 N N . PHE A 1 113 ? 10.528 1.953 -19.011 1.00 94.31 113 PHE A N 1
ATOM 868 C CA . PHE A 1 113 ? 10.056 3.333 -18.836 1.00 94.31 113 PHE A CA 1
ATOM 869 C C . PHE A 1 113 ? 11.131 4.287 -18.290 1.00 94.31 113 PHE A C 1
ATOM 871 O O . PHE A 1 113 ? 11.180 5.458 -18.665 1.00 94.31 113 PHE A O 1
ATOM 878 N N . TYR A 1 114 ? 12.016 3.797 -17.418 1.00 95.38 114 TYR A N 1
ATOM 879 C CA . TYR A 1 114 ? 13.140 4.590 -16.925 1.00 95.38 114 TYR A CA 1
ATOM 880 C C . TYR A 1 114 ? 14.175 4.860 -18.023 1.00 95.38 114 TYR A C 1
ATOM 882 O O . TYR A 1 114 ? 14.682 5.975 -18.103 1.00 95.38 114 TYR A O 1
ATOM 890 N N . PHE A 1 115 ? 14.475 3.883 -18.879 1.00 95.12 115 PHE A N 1
ATOM 891 C CA . PHE A 1 115 ? 15.411 4.085 -19.984 1.00 95.12 115 PHE A CA 1
ATOM 892 C C . PHE A 1 115 ? 14.847 5.005 -21.074 1.00 95.12 115 PHE A C 1
ATOM 894 O O . PHE A 1 115 ? 15.587 5.842 -21.589 1.00 95.12 115 PHE A O 1
ATOM 901 N N . ASP A 1 116 ? 13.548 4.915 -21.361 1.00 95.38 116 ASP A N 1
ATOM 902 C CA . ASP A 1 116 ? 12.887 5.751 -22.369 1.00 95.38 116 ASP A CA 1
ATOM 903 C C . ASP A 1 116 ? 12.692 7.198 -21.883 1.00 95.38 116 ASP A C 1
ATOM 905 O O . ASP A 1 116 ? 12.856 8.162 -22.638 1.00 95.38 116 ASP A O 1
ATOM 909 N N . HIS A 1 117 ? 12.353 7.376 -20.601 1.00 95.88 117 HIS A N 1
ATOM 910 C CA . HIS A 1 117 ? 12.011 8.674 -20.015 1.00 95.88 117 HIS A CA 1
ATOM 911 C C . HIS A 1 117 ? 12.665 8.891 -18.635 1.00 95.88 117 HIS A C 1
ATOM 913 O O . HIS A 1 117 ? 11.962 9.060 -17.634 1.00 95.88 117 HIS A O 1
ATOM 919 N N . PRO A 1 118 ? 14.006 8.972 -18.541 1.00 95.00 118 PRO A N 1
ATOM 920 C CA . PRO A 1 118 ? 14.733 8.919 -17.266 1.00 95.00 118 PRO A CA 1
ATOM 921 C C . PRO A 1 118 ? 14.387 10.054 -16.305 1.00 95.00 118 PRO A C 1
ATOM 923 O O . PRO A 1 118 ? 14.248 9.827 -15.104 1.00 95.00 118 PRO A O 1
ATOM 926 N N . VAL A 1 119 ? 14.210 11.275 -16.819 1.00 95.44 119 VAL A N 1
ATOM 927 C CA . VAL A 1 119 ? 13.842 12.444 -16.005 1.00 95.44 119 VAL A CA 1
ATOM 928 C C . VAL A 1 119 ? 12.425 12.285 -15.451 1.00 95.44 119 VAL A C 1
ATOM 930 O O . VAL A 1 119 ? 12.207 12.456 -14.252 1.00 95.44 119 VAL A O 1
ATOM 933 N N . MET A 1 120 ? 11.469 11.905 -16.305 1.00 95.06 120 MET A N 1
ATOM 934 C CA . MET A 1 120 ? 10.081 11.694 -15.894 1.00 95.06 120 MET A CA 1
ATOM 935 C C . MET A 1 120 ? 9.986 10.555 -14.882 1.00 95.06 120 MET A C 1
ATOM 937 O O . MET A 1 120 ? 9.386 10.739 -13.828 1.00 95.06 120 MET A O 1
ATOM 941 N N . ALA A 1 121 ? 10.618 9.412 -15.151 1.00 95.06 121 ALA A N 1
ATOM 942 C CA . ALA A 1 121 ? 10.660 8.263 -14.253 1.00 95.06 121 ALA A CA 1
ATOM 943 C C . ALA A 1 121 ? 11.246 8.626 -12.880 1.00 95.06 121 ALA A C 1
ATOM 945 O O . ALA A 1 121 ? 10.680 8.255 -11.852 1.00 95.06 121 ALA A O 1
ATOM 946 N N . TRP A 1 122 ? 12.320 9.417 -12.836 1.00 95.31 122 TRP A N 1
ATOM 947 C CA . TRP A 1 122 ? 12.889 9.903 -11.579 1.00 95.31 122 TRP A CA 1
ATOM 948 C C . TRP A 1 122 ? 11.892 10.731 -10.767 1.00 95.31 122 TRP A C 1
ATOM 950 O O . TRP A 1 122 ? 11.591 10.386 -9.623 1.00 95.31 122 TRP A O 1
ATOM 960 N N . PHE A 1 123 ? 11.352 11.804 -11.346 1.00 95.94 123 PHE A N 1
ATOM 961 C CA . PHE A 1 123 ? 10.462 12.707 -10.614 1.00 95.94 123 PHE A CA 1
ATOM 962 C C . PHE A 1 123 ? 9.127 12.054 -10.259 1.00 95.94 123 PHE A C 1
ATOM 964 O O . PHE A 1 123 ? 8.659 12.205 -9.132 1.00 95.94 123 PHE A O 1
ATOM 971 N N . SER A 1 124 ? 8.549 11.275 -11.173 1.00 95.75 124 SER A N 1
ATOM 972 C CA . SER A 1 124 ? 7.312 10.534 -10.913 1.00 95.75 124 SER A CA 1
ATOM 973 C C . SER A 1 124 ? 7.488 9.428 -9.867 1.00 95.75 124 SER A C 1
ATOM 975 O O . SER A 1 124 ? 6.552 9.163 -9.117 1.00 95.75 124 SER A O 1
ATOM 977 N N . SER A 1 125 ? 8.674 8.818 -9.732 1.00 95.69 125 SER A N 1
ATOM 978 C CA . SER A 1 125 ? 8.950 7.879 -8.628 1.00 95.69 125 SER A CA 1
ATOM 979 C C . SER A 1 125 ? 9.034 8.593 -7.280 1.00 95.69 125 SER A C 1
ATOM 981 O O . SER A 1 125 ? 8.538 8.086 -6.274 1.00 95.69 125 SER A O 1
ATOM 983 N N . LEU A 1 126 ? 9.655 9.780 -7.244 1.00 96.31 126 LEU A N 1
ATOM 984 C CA . LEU A 1 126 ? 9.752 10.598 -6.029 1.00 96.31 126 LEU A CA 1
ATOM 985 C C . LEU A 1 126 ? 8.374 11.080 -5.561 1.00 96.31 126 LEU A C 1
ATOM 987 O O . LEU A 1 126 ? 8.116 11.136 -4.362 1.00 96.31 126 LEU A O 1
ATOM 991 N N . THR A 1 127 ? 7.466 11.373 -6.492 1.00 95.81 127 THR A N 1
ATOM 992 C CA . THR A 1 127 ? 6.072 11.719 -6.179 1.00 95.81 127 THR A CA 1
ATOM 993 C C . THR A 1 127 ? 5.167 10.504 -5.971 1.00 95.81 127 THR A C 1
ATOM 995 O O . THR A 1 127 ? 3.972 10.683 -5.749 1.00 95.81 127 THR A O 1
ATOM 998 N N . LEU A 1 128 ? 5.727 9.285 -5.958 1.00 96.12 128 LEU A N 1
ATOM 999 C CA . LEU A 1 128 ? 5.019 8.020 -5.717 1.00 96.12 128 LEU A CA 1
ATOM 1000 C C . LEU A 1 128 ? 3.993 7.653 -6.808 1.00 96.12 128 LEU A C 1
ATOM 1002 O O . LEU A 1 128 ? 3.081 6.873 -6.548 1.00 96.12 128 LEU A O 1
ATOM 1006 N N . ILE A 1 129 ? 4.134 8.221 -8.010 1.00 95.44 129 ILE A N 1
ATOM 1007 C CA . ILE A 1 129 ? 3.272 7.967 -9.172 1.00 95.44 129 ILE A CA 1
ATOM 1008 C C . ILE A 1 129 ? 3.809 6.792 -9.988 1.00 95.44 129 ILE A C 1
ATOM 1010 O O . ILE A 1 129 ? 3.065 5.864 -10.278 1.00 95.44 129 ILE A O 1
ATOM 1014 N N . TYR A 1 130 ? 5.086 6.842 -10.377 1.00 94.88 130 TYR A N 1
ATOM 1015 C CA . TYR A 1 130 ? 5.737 5.725 -11.059 1.00 94.88 130 TYR A CA 1
ATOM 1016 C C . TYR A 1 130 ? 6.127 4.680 -10.013 1.00 94.88 130 TYR A C 1
ATOM 1018 O O . TYR A 1 130 ? 6.800 4.996 -9.028 1.00 94.88 130 TYR A O 1
ATOM 1026 N N . GLY A 1 131 ? 5.671 3.446 -10.217 1.00 93.81 131 GLY A N 1
ATOM 1027 C CA . GLY A 1 131 ? 5.975 2.297 -9.375 1.00 93.81 131 GLY A CA 1
ATOM 1028 C C . GLY A 1 131 ? 6.850 1.319 -10.149 1.00 93.81 131 GLY A C 1
ATOM 1029 O O . GLY A 1 131 ? 6.295 0.427 -10.789 1.00 93.81 131 GLY A O 1
ATOM 1030 N N . PRO A 1 132 ? 8.191 1.462 -10.111 1.00 91.56 132 PRO A N 1
ATOM 1031 C CA . PRO A 1 132 ? 9.076 0.517 -10.774 1.00 91.56 132 PRO A CA 1
ATOM 1032 C C . PRO A 1 132 ? 8.767 -0.914 -10.315 1.00 91.56 132 PRO A C 1
ATOM 1034 O O . PRO A 1 132 ? 8.586 -1.124 -9.106 1.00 91.56 132 PRO A O 1
ATOM 1037 N N . PRO A 1 133 ? 8.742 -1.901 -11.227 1.00 87.25 133 PRO A N 1
ATOM 1038 C CA . PRO A 1 133 ? 8.522 -3.294 -10.862 1.00 87.25 133 PRO A CA 1
ATOM 1039 C C . PRO A 1 133 ? 9.436 -3.740 -9.716 1.00 87.25 133 PRO A C 1
ATOM 1041 O O . PRO A 1 133 ? 10.588 -3.311 -9.634 1.00 87.25 133 PRO A O 1
ATOM 1044 N N . LEU A 1 134 ? 8.925 -4.612 -8.839 1.00 86.94 134 LEU A N 1
ATOM 1045 C CA . LEU A 1 134 ? 9.553 -5.075 -7.585 1.00 86.94 134 LEU A CA 1
ATOM 1046 C C . LEU A 1 134 ? 9.543 -4.055 -6.431 1.00 86.94 134 LEU A C 1
ATOM 1048 O O . LEU A 1 134 ? 9.676 -4.457 -5.275 1.00 86.94 134 LEU A O 1
ATOM 1052 N N . LEU A 1 135 ? 9.387 -2.756 -6.710 1.00 91.94 135 LEU A N 1
ATOM 1053 C CA . LEU A 1 135 ? 9.301 -1.696 -5.695 1.00 91.94 135 LEU A CA 1
ATOM 1054 C C . LEU A 1 135 ? 7.905 -1.072 -5.592 1.00 91.94 135 LEU A C 1
ATOM 1056 O O . LEU A 1 135 ? 7.688 -0.178 -4.775 1.00 91.94 135 LEU A O 1
ATOM 1060 N N . ASP A 1 136 ? 6.956 -1.525 -6.398 1.00 91.06 136 ASP A N 1
ATOM 1061 C CA . ASP A 1 136 ? 5.639 -0.926 -6.604 1.00 91.06 136 ASP A CA 1
ATOM 1062 C C . ASP A 1 136 ? 4.688 -1.034 -5.398 1.00 91.06 136 ASP A C 1
ATOM 1064 O O . ASP A 1 136 ? 3.747 -0.249 -5.280 1.00 91.06 136 ASP A O 1
ATOM 1068 N N . ILE A 1 137 ? 4.980 -1.905 -4.427 1.00 93.12 137 ILE A N 1
ATOM 1069 C CA . ILE A 1 137 ? 4.279 -1.919 -3.131 1.00 93.12 137 ILE A CA 1
ATOM 1070 C C . ILE A 1 137 ? 4.679 -0.744 -2.218 1.00 93.12 137 ILE A C 1
ATOM 1072 O O . ILE A 1 137 ? 3.923 -0.326 -1.336 1.00 93.12 137 ILE A O 1
ATOM 1076 N N . LEU A 1 138 ? 5.883 -0.193 -2.389 1.00 93.94 138 LEU A N 1
ATOM 1077 C CA . LEU A 1 138 ? 6.428 0.821 -1.487 1.00 93.94 138 LEU A CA 1
ATOM 1078 C C . LEU A 1 138 ? 5.726 2.188 -1.611 1.00 93.94 138 LEU A C 1
ATOM 1080 O O . LEU A 1 138 ? 5.431 2.766 -0.558 1.00 93.94 138 LEU A O 1
ATOM 1084 N N . PRO A 1 139 ? 5.391 2.703 -2.818 1.00 95.38 139 PRO A N 1
ATOM 1085 C CA . PRO A 1 139 ? 4.591 3.915 -2.989 1.00 95.38 139 PRO A CA 1
ATOM 1086 C C . PRO A 1 139 ? 3.302 3.917 -2.166 1.00 95.38 139 PRO A C 1
ATOM 1088 O O . PRO A 1 139 ? 3.082 4.826 -1.356 1.00 95.38 139 PRO A O 1
ATOM 1091 N N . ILE A 1 140 ? 2.492 2.860 -2.292 1.00 95.69 140 ILE A N 1
ATOM 1092 C CA . ILE A 1 140 ? 1.220 2.759 -1.569 1.00 95.69 140 ILE A CA 1
ATOM 1093 C C . ILE A 1 140 ? 1.444 2.671 -0.058 1.00 95.69 140 ILE A C 1
ATOM 1095 O O . ILE A 1 140 ? 0.724 3.295 0.721 1.00 95.69 140 ILE A O 1
ATOM 1099 N N . TYR A 1 141 ? 2.497 1.973 0.375 1.00 96.12 141 TYR A N 1
ATOM 1100 C CA . TYR A 1 141 ? 2.822 1.824 1.787 1.00 96.12 141 TYR A CA 1
ATOM 1101 C C . TYR A 1 141 ? 3.238 3.162 2.414 1.00 96.12 141 TYR A C 1
ATOM 1103 O O . TYR A 1 141 ? 2.790 3.507 3.512 1.00 96.12 141 TYR A O 1
ATOM 1111 N N . VAL A 1 142 ? 4.079 3.941 1.722 1.00 97.38 142 VAL A N 1
ATOM 1112 C CA . VAL A 1 142 ? 4.474 5.290 2.153 1.00 97.38 142 VAL A CA 1
ATOM 1113 C C . VAL A 1 142 ? 3.248 6.192 2.250 1.00 97.38 142 VAL A C 1
ATOM 1115 O O . VAL A 1 142 ? 3.065 6.850 3.280 1.00 97.38 142 VAL A O 1
ATOM 1118 N N . LEU A 1 143 ? 2.394 6.192 1.223 1.00 97.44 143 LEU A N 1
ATOM 1119 C CA . LEU A 1 143 ? 1.172 6.990 1.187 1.00 97.44 143 LEU A CA 1
ATOM 1120 C C . LEU A 1 143 ? 0.252 6.649 2.366 1.00 97.44 143 LEU A C 1
ATOM 1122 O O . LEU A 1 143 ? -0.140 7.530 3.133 1.00 97.44 143 LEU A O 1
ATOM 1126 N N . PHE A 1 144 ? -0.038 5.368 2.583 1.00 98.19 144 PHE A N 1
ATOM 1127 C CA . PHE A 1 144 ? -0.904 4.937 3.676 1.00 98.19 144 PHE A CA 1
ATOM 1128 C C . PHE A 1 144 ? -0.324 5.279 5.051 1.00 98.19 144 PHE A C 1
ATOM 1130 O O . PHE A 1 144 ? -1.037 5.789 5.924 1.00 98.19 144 PHE A O 1
ATOM 1137 N N . MET A 1 145 ? 0.984 5.103 5.246 1.00 97.38 145 MET A N 1
ATOM 1138 C CA . MET A 1 145 ? 1.675 5.550 6.459 1.00 97.38 145 MET A CA 1
ATOM 1139 C C . MET A 1 145 ? 1.587 7.069 6.659 1.00 97.38 145 MET A C 1
ATOM 1141 O O . MET A 1 145 ? 1.437 7.522 7.797 1.00 97.38 145 MET A O 1
ATOM 1145 N N . ALA A 1 146 ? 1.658 7.859 5.585 1.00 97.81 146 ALA A N 1
ATOM 1146 C CA . ALA A 1 146 ? 1.587 9.317 5.636 1.00 97.81 146 ALA A CA 1
ATOM 1147 C C . ALA A 1 146 ? 0.183 9.838 5.990 1.00 97.81 146 ALA A C 1
ATOM 1149 O O . ALA A 1 146 ? 0.072 10.816 6.733 1.00 97.81 146 ALA A O 1
ATOM 1150 N N . VAL A 1 147 ? -0.881 9.168 5.530 1.00 97.81 147 VAL A N 1
ATOM 1151 C CA . VAL A 1 147 ? -2.287 9.527 5.821 1.00 97.81 147 VAL A CA 1
ATOM 1152 C C . VAL A 1 147 ? -2.745 8.987 7.190 1.00 97.81 147 VAL A C 1
ATOM 1154 O O . VAL A 1 147 ? -3.586 9.593 7.863 1.00 97.81 147 VAL A O 1
ATOM 1157 N N . SER A 1 148 ? -2.131 7.905 7.684 1.00 98.06 148 SER A N 1
ATOM 1158 C CA . SER A 1 148 ? -2.451 7.265 8.976 1.00 98.06 148 SER A CA 1
ATOM 1159 C C . SER A 1 148 ? -2.581 8.213 10.188 1.00 98.06 148 SER A C 1
ATOM 1161 O O . SER A 1 148 ? -3.515 8.020 10.969 1.00 98.06 148 SER A O 1
ATOM 1163 N N . PRO A 1 149 ? -1.735 9.251 10.395 1.00 97.69 149 PRO A N 1
ATOM 1164 C CA . PRO A 1 149 ? -1.927 10.232 11.464 1.00 97.69 149 PRO A CA 1
ATOM 1165 C C . PRO A 1 149 ? -3.312 10.883 11.469 1.00 97.69 149 PRO A C 1
ATOM 1167 O O . PRO A 1 149 ? -3.884 11.087 12.544 1.00 97.69 149 PRO A O 1
ATOM 1170 N N . ALA A 1 150 ? -3.832 11.239 10.292 1.00 97.81 150 ALA A N 1
ATOM 1171 C CA . ALA A 1 150 ? -5.124 11.896 10.142 1.00 97.81 150 ALA A CA 1
ATOM 1172 C C . ALA A 1 150 ? -6.262 10.900 10.389 1.00 97.81 150 ALA A 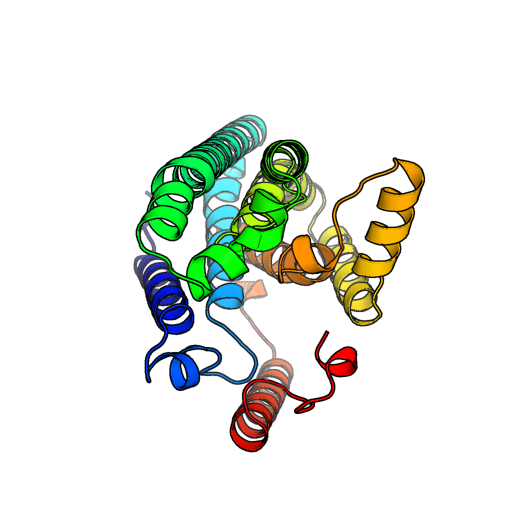C 1
ATOM 1174 O O . ALA A 1 150 ? -7.135 11.177 11.213 1.00 97.81 150 ALA A O 1
ATOM 1175 N N . ILE A 1 151 ? -6.179 9.719 9.767 1.00 98.12 151 ILE A N 1
ATOM 1176 C CA . ILE A 1 151 ? -7.153 8.629 9.919 1.00 98.12 151 ILE A CA 1
ATOM 1177 C C . ILE A 1 151 ? -7.275 8.216 11.385 1.00 98.12 151 ILE A C 1
ATOM 1179 O O . ILE A 1 151 ? -8.365 8.285 11.944 1.00 98.12 151 ILE A O 1
ATOM 1183 N N . LEU A 1 152 ? -6.163 7.879 12.047 1.00 97.56 152 LEU A N 1
ATOM 1184 C CA . LEU A 1 152 ? -6.179 7.480 13.457 1.00 97.56 152 LEU A CA 1
ATOM 1185 C C . LEU A 1 152 ? -6.698 8.603 14.352 1.00 97.56 152 LEU A C 1
ATOM 1187 O O . LEU A 1 152 ? -7.485 8.363 15.258 1.00 97.56 152 LEU A O 1
ATOM 1191 N N . SER A 1 153 ? -6.323 9.8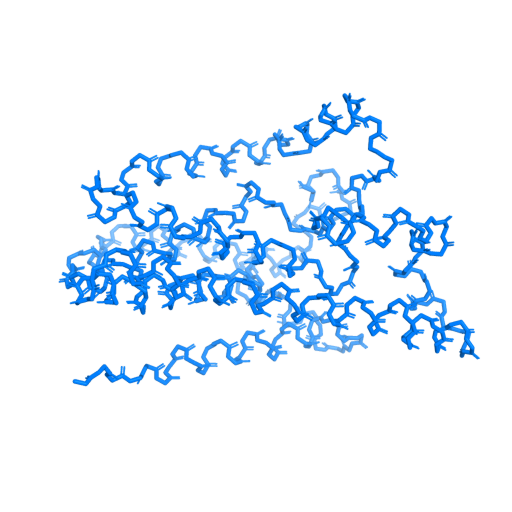56 14.086 1.00 97.50 153 SER A N 1
ATOM 1192 C CA . SER A 1 153 ? -6.838 10.984 14.871 1.00 97.50 153 SER A CA 1
ATOM 1193 C C . SER A 1 153 ? -8.340 11.201 14.710 1.00 97.50 153 SER A C 1
ATOM 1195 O O . SER A 1 153 ? -8.976 11.710 15.632 1.00 97.50 153 SER A O 1
ATOM 1197 N N . ARG A 1 154 ? -8.895 10.923 13.526 1.00 97.81 154 ARG A N 1
ATOM 1198 C CA . ARG A 1 154 ? -10.334 10.996 13.260 1.00 97.81 154 ARG A CA 1
ATOM 1199 C C . ARG A 1 154 ? -11.035 9.805 13.915 1.00 97.81 154 ARG A C 1
ATOM 1201 O O . ARG A 1 154 ? -11.954 10.036 14.691 1.00 97.81 154 ARG A O 1
ATOM 1208 N N . GLY A 1 155 ? -10.536 8.588 13.694 1.00 97.00 155 GLY A N 1
ATOM 1209 C CA . GLY A 1 155 ? -11.086 7.342 14.231 1.00 97.00 155 GLY A CA 1
ATOM 1210 C C . GLY A 1 155 ? -11.125 7.303 15.758 1.00 97.00 155 GLY A C 1
ATOM 1211 O O . GLY A 1 155 ? -12.146 6.961 16.343 1.00 97.00 155 GLY A O 1
ATOM 1212 N N . LEU A 1 156 ? -10.053 7.752 16.418 1.00 95.44 156 LEU A N 1
ATOM 1213 C CA . LEU A 1 156 ? -9.986 7.805 17.883 1.00 95.44 156 LEU A CA 1
ATOM 1214 C C . LEU A 1 156 ? -10.904 8.870 18.504 1.00 95.44 156 LEU A C 1
ATOM 1216 O O . LEU A 1 156 ? -11.273 8.725 19.663 1.00 95.44 156 LEU A O 1
ATOM 1220 N N . ARG A 1 157 ? -11.251 9.943 17.775 1.00 94.62 157 ARG A N 1
ATOM 1221 C CA . ARG A 1 157 ? -12.080 11.049 18.300 1.00 94.62 157 ARG A CA 1
ATOM 1222 C C . ARG A 1 157 ? -13.557 10.942 17.944 1.00 94.62 157 ARG A C 1
ATOM 1224 O O . ARG A 1 157 ? -14.391 11.400 18.710 1.00 94.62 157 ARG A O 1
ATOM 1231 N N . HIS A 1 158 ? -13.867 10.409 16.769 1.00 95.69 158 HIS A N 1
ATOM 1232 C CA . HIS A 1 158 ? -15.213 10.451 16.191 1.00 95.69 158 HIS A CA 1
ATOM 1233 C C . HIS A 1 158 ? -15.733 9.070 15.783 1.00 95.69 158 HIS A C 1
ATOM 1235 O O . HIS A 1 158 ? -16.782 8.975 15.153 1.00 95.69 158 HIS A O 1
ATOM 1241 N N . GLY A 1 159 ? -15.000 8.007 16.118 1.00 95.00 159 GLY A N 1
ATOM 1242 C CA . GLY A 1 159 ? -15.333 6.647 15.725 1.00 95.00 159 GLY A CA 1
ATOM 1243 C C . GLY A 1 159 ? -14.915 6.306 14.295 1.00 95.00 159 GLY A C 1
ATOM 1244 O O . GLY A 1 159 ? -14.472 7.148 13.509 1.00 95.00 159 GLY A O 1
ATOM 1245 N N . TRP A 1 160 ? -15.042 5.020 13.972 1.00 97.19 160 TRP A N 1
ATOM 1246 C CA . TRP A 1 160 ? -14.521 4.428 12.739 1.00 97.19 160 TRP A CA 1
ATOM 1247 C C . TRP A 1 160 ? -15.569 4.231 11.644 1.00 97.19 160 TRP A C 1
ATOM 1249 O O . TRP A 1 160 ? -15.182 4.044 10.497 1.00 97.19 160 TRP A O 1
ATOM 1259 N N . GLY A 1 161 ? -16.866 4.324 11.966 1.00 97.06 161 GLY A N 1
ATOM 1260 C CA . GLY A 1 161 ? -17.962 4.018 11.038 1.00 97.06 161 GLY A CA 1
ATOM 1261 C C . GLY A 1 161 ? -17.836 4.742 9.697 1.00 97.06 161 GLY A C 1
ATOM 1262 O O . GLY A 1 161 ? -17.684 4.095 8.671 1.00 97.06 161 GLY A O 1
ATOM 1263 N N . ALA A 1 162 ? -17.765 6.077 9.705 1.00 97.62 162 ALA A N 1
ATOM 1264 C CA . ALA A 1 162 ? -17.639 6.862 8.471 1.00 97.62 162 ALA A CA 1
ATOM 1265 C C . ALA A 1 162 ? -16.359 6.549 7.667 1.00 97.62 162 ALA A C 1
ATOM 1267 O O . ALA A 1 162 ? -16.388 6.558 6.441 1.00 97.62 162 ALA A O 1
ATOM 1268 N N . ILE A 1 163 ? -15.242 6.261 8.347 1.00 98.19 163 ILE A N 1
ATOM 1269 C CA . ILE A 1 163 ? -13.965 5.910 7.702 1.00 98.19 163 ILE A CA 1
ATOM 1270 C C . ILE A 1 163 ? -14.086 4.544 7.019 1.00 98.19 163 ILE A C 1
ATOM 1272 O O . ILE A 1 163 ? -13.694 4.407 5.865 1.00 98.19 163 ILE A O 1
ATOM 1276 N N . LEU A 1 164 ? -14.642 3.550 7.716 1.00 98.19 164 LEU A N 1
ATOM 1277 C CA . LEU A 1 164 ? -14.833 2.195 7.198 1.00 98.19 164 LEU A CA 1
ATOM 1278 C C . LEU A 1 164 ? -15.842 2.173 6.050 1.00 98.19 164 LEU A C 1
ATOM 1280 O O . LEU A 1 164 ? -15.565 1.554 5.031 1.00 98.19 164 LEU A O 1
ATOM 1284 N N . THR A 1 165 ? -16.962 2.892 6.170 1.00 98.25 165 THR A N 1
ATOM 1285 C CA . THR A 1 165 ? -17.952 3.008 5.092 1.00 98.25 165 THR A CA 1
ATOM 1286 C C . THR A 1 165 ? -17.340 3.660 3.856 1.00 98.25 165 THR A C 1
ATOM 1288 O O . THR A 1 165 ? -17.438 3.098 2.771 1.00 98.25 165 THR A O 1
ATOM 1291 N N . ALA A 1 166 ? -16.653 4.799 4.003 1.00 98.06 166 ALA A N 1
ATOM 1292 C CA . ALA A 1 166 ? -15.988 5.450 2.874 1.00 98.06 166 ALA A CA 1
ATOM 1293 C C . ALA A 1 166 ? -14.923 4.540 2.242 1.00 98.06 166 ALA A C 1
ATOM 1295 O O . ALA A 1 166 ? -14.841 4.429 1.022 1.00 98.06 166 ALA A O 1
ATOM 1296 N N . SER A 1 167 ? -14.143 3.845 3.072 1.00 98.44 167 SER A N 1
ATOM 1297 C CA . SER A 1 167 ? -13.123 2.901 2.623 1.00 98.44 167 SER A CA 1
ATOM 1298 C C . SER A 1 167 ? -13.724 1.712 1.862 1.00 98.44 167 SER A C 1
ATOM 1300 O O . SER A 1 167 ? -13.206 1.349 0.809 1.00 98.44 167 SER A O 1
ATOM 1302 N N . ALA A 1 168 ? -14.838 1.150 2.334 1.00 98.31 168 ALA A N 1
ATOM 1303 C CA . ALA A 1 168 ? -15.545 0.062 1.664 1.00 98.31 168 ALA A CA 1
ATOM 1304 C C . ALA A 1 168 ? -16.166 0.511 0.332 1.00 98.31 168 ALA A C 1
ATOM 1306 O O . ALA A 1 168 ? -16.063 -0.207 -0.658 1.00 98.31 168 ALA A O 1
ATOM 1307 N N . VAL A 1 169 ? -16.751 1.714 0.280 1.00 98.31 169 VAL A N 1
ATOM 1308 C CA . VAL A 1 169 ? -17.293 2.297 -0.960 1.00 98.31 169 VAL A CA 1
ATOM 1309 C C . VAL A 1 169 ? -16.188 2.517 -1.991 1.00 98.31 169 VAL A C 1
ATOM 1311 O O . VAL A 1 169 ? -16.358 2.143 -3.146 1.00 98.31 169 VAL A O 1
ATOM 1314 N N . LEU A 1 170 ? -15.040 3.072 -1.586 1.00 97.88 170 LEU A N 1
ATOM 1315 C CA . LEU A 1 170 ? -13.895 3.266 -2.482 1.00 97.88 170 LEU A CA 1
ATOM 1316 C C . LEU A 1 170 ? -13.322 1.937 -2.980 1.00 97.88 170 LEU A C 1
ATOM 1318 O O . LEU A 1 170 ? -12.999 1.822 -4.160 1.00 97.88 170 LEU A O 1
ATOM 1322 N N . TRP A 1 171 ? -13.231 0.930 -2.108 1.00 97.88 171 TRP A N 1
ATOM 1323 C CA . TRP A 1 171 ? -12.815 -0.413 -2.507 1.00 97.88 171 TRP A CA 1
ATOM 1324 C C . TRP A 1 171 ? -13.787 -1.028 -3.511 1.00 97.88 171 TRP A C 1
ATOM 1326 O O . TRP A 1 171 ? -13.341 -1.554 -4.527 1.00 97.88 171 TRP A O 1
ATOM 1336 N N . PHE A 1 172 ? -15.094 -0.914 -3.269 1.00 97.56 172 PHE A N 1
ATOM 1337 C CA . PHE A 1 172 ? -16.114 -1.425 -4.178 1.00 97.56 172 PHE A CA 1
ATOM 1338 C C . PHE A 1 172 ? -16.052 -0.711 -5.531 1.00 97.56 172 PHE A C 1
ATOM 1340 O O . PHE A 1 172 ? -15.972 -1.368 -6.560 1.00 97.56 172 PHE A O 1
ATOM 1347 N N . ALA A 1 173 ? -15.984 0.624 -5.538 1.00 97.31 173 ALA A N 1
ATOM 1348 C CA . ALA A 1 173 ? -15.836 1.414 -6.758 1.00 97.31 173 ALA A CA 1
ATOM 1349 C C . ALA A 1 173 ? -14.560 1.052 -7.539 1.00 97.31 173 ALA A C 1
ATOM 1351 O O . ALA A 1 173 ? -14.573 1.023 -8.770 1.00 97.31 173 ALA A O 1
ATOM 1352 N N . ALA A 1 174 ? -13.464 0.730 -6.842 1.00 95.38 174 ALA A N 1
ATOM 1353 C CA . ALA A 1 174 ? -12.224 0.296 -7.477 1.00 95.38 174 ALA A CA 1
ATOM 1354 C C . ALA A 1 174 ? -12.391 -1.002 -8.286 1.00 95.38 174 ALA A C 1
ATOM 1356 O O . ALA A 1 174 ? -11.735 -1.127 -9.315 1.00 95.38 174 ALA A O 1
ATOM 1357 N N . GLN A 1 175 ? -13.303 -1.903 -7.891 1.00 92.38 175 GLN A N 1
ATOM 1358 C CA . GLN A 1 175 ? -13.596 -3.138 -8.640 1.00 92.38 175 GLN A CA 1
ATOM 1359 C C . GLN A 1 175 ? -14.260 -2.866 -10.001 1.00 92.38 175 GLN A C 1
ATOM 1361 O O . GLN A 1 175 ? -14.274 -3.732 -10.866 1.00 92.38 175 GLN A O 1
ATOM 1366 N N . PHE A 1 176 ? -14.799 -1.657 -10.204 1.00 93.62 176 PHE A N 1
ATOM 1367 C CA . PHE A 1 176 ? -15.413 -1.209 -11.459 1.00 93.62 176 PHE A CA 1
ATOM 1368 C C . PHE A 1 176 ? -14.542 -0.182 -12.198 1.00 93.62 176 PHE A C 1
ATOM 1370 O O . PHE A 1 176 ? -15.044 0.625 -12.977 1.00 93.62 176 PHE A O 1
ATOM 1377 N N . GLY A 1 177 ? -13.232 -0.162 -11.933 1.00 91.56 177 GLY A N 1
ATOM 1378 C CA . GLY A 1 177 ? -12.282 0.676 -12.667 1.00 91.56 177 GLY A CA 1
ATOM 1379 C C . GLY A 1 177 ? -12.245 2.150 -12.252 1.00 91.56 177 GLY A C 1
ATOM 1380 O O . GLY A 1 177 ? -11.578 2.942 -12.920 1.00 91.56 177 GLY A O 1
ATOM 1381 N N . PHE A 1 178 ? -12.887 2.537 -11.138 1.00 94.25 178 PHE A N 1
ATOM 1382 C CA . PHE A 1 178 ? -12.882 3.925 -10.645 1.00 94.25 178 PHE A CA 1
ATOM 1383 C C . PHE A 1 178 ? -11.466 4.506 -10.515 1.00 94.25 178 PHE A C 1
ATOM 1385 O O . PHE A 1 178 ? -11.227 5.651 -10.889 1.00 94.25 178 PHE A O 1
ATOM 1392 N N . GLY A 1 179 ? -10.516 3.710 -10.016 1.00 92.25 179 GLY A N 1
ATOM 1393 C CA . GLY A 1 179 ? -9.135 4.151 -9.830 1.00 92.25 179 GLY A CA 1
ATOM 1394 C C . GLY A 1 179 ? -8.428 4.500 -11.137 1.00 92.25 179 GLY A C 1
ATOM 1395 O O . GLY A 1 179 ? -7.786 5.546 -11.225 1.00 92.25 179 GLY A O 1
ATOM 1396 N N . ASN A 1 180 ? -8.600 3.654 -12.153 1.00 93.06 180 ASN A N 1
ATOM 1397 C CA . ASN A 1 180 ? -8.015 3.845 -13.477 1.00 93.06 180 ASN A CA 1
ATOM 1398 C C . ASN A 1 180 ? -8.651 5.050 -14.171 1.00 93.06 180 ASN A C 1
ATOM 1400 O O . ASN A 1 180 ? -7.943 5.905 -14.695 1.00 93.06 180 ASN A O 1
ATOM 1404 N N . TRP A 1 181 ? -9.982 5.157 -14.112 1.00 94.88 181 TRP A N 1
ATOM 1405 C CA . TRP A 1 181 ? -10.711 6.313 -14.630 1.00 94.88 181 TRP A CA 1
ATOM 1406 C C . TRP A 1 181 ? -10.221 7.621 -13.997 1.00 94.88 181 TRP A C 1
ATOM 1408 O O . TRP A 1 181 ? -9.864 8.556 -14.711 1.00 94.88 181 TRP A O 1
ATOM 1418 N N . LEU A 1 182 ? -10.134 7.672 -12.665 1.00 95.00 182 LEU A N 1
ATOM 1419 C CA . LEU A 1 182 ? -9.697 8.868 -11.949 1.00 95.00 182 LEU A CA 1
ATOM 1420 C C . LEU A 1 182 ? -8.251 9.237 -12.294 1.00 95.00 182 LEU A C 1
ATOM 1422 O O . LEU A 1 182 ? -7.954 10.415 -12.491 1.00 95.00 182 LEU A O 1
ATOM 1426 N N . TYR A 1 183 ? -7.363 8.244 -12.397 1.00 94.62 183 TYR A N 1
ATOM 1427 C CA . TYR A 1 183 ? -5.987 8.468 -12.830 1.00 94.62 183 TYR A CA 1
ATOM 1428 C C . TYR A 1 183 ? -5.936 9.104 -14.218 1.00 94.62 183 TYR A C 1
ATOM 1430 O O . TYR A 1 183 ? -5.274 10.120 -14.385 1.00 94.62 183 TYR A O 1
ATOM 1438 N N . LEU A 1 184 ? -6.667 8.553 -15.191 1.00 94.19 184 LEU A N 1
ATOM 1439 C CA . LEU A 1 184 ? -6.682 9.061 -16.564 1.00 94.19 184 LEU A CA 1
ATOM 1440 C C . LEU A 1 184 ? -7.224 10.493 -16.645 1.00 94.19 184 LEU A C 1
ATOM 1442 O O . LEU A 1 184 ? -6.643 11.320 -17.344 1.00 94.19 184 LEU A O 1
ATOM 1446 N N . VAL A 1 185 ? -8.289 10.805 -15.900 1.00 95.75 185 VAL A N 1
ATOM 1447 C CA . VAL A 1 185 ? -8.852 12.164 -15.829 1.00 95.75 185 VAL A CA 1
ATOM 1448 C C . VAL A 1 185 ? -7.824 13.152 -15.278 1.00 95.75 185 VAL A C 1
ATOM 1450 O O . VAL A 1 185 ? -7.585 14.195 -15.882 1.00 95.75 185 VAL A O 1
ATOM 1453 N N . VAL A 1 186 ? -7.188 12.825 -14.149 1.00 94.56 186 VAL A N 1
ATOM 1454 C CA . VAL A 1 186 ? -6.188 13.705 -13.525 1.00 94.56 186 VAL A CA 1
ATOM 1455 C C . VAL A 1 186 ? -4.948 13.829 -14.402 1.00 94.56 186 VAL A C 1
ATOM 1457 O O . VAL A 1 186 ? -4.457 14.937 -14.597 1.00 94.56 186 VAL A O 1
ATOM 1460 N N . ALA A 1 187 ? -4.460 12.716 -14.951 1.00 94.19 187 ALA A N 1
ATOM 1461 C CA . ALA A 1 187 ? -3.278 12.689 -15.797 1.00 94.19 187 ALA A CA 1
ATOM 1462 C C . ALA A 1 187 ? -3.471 13.537 -17.056 1.00 94.19 187 ALA A C 1
ATOM 1464 O O . ALA A 1 187 ? -2.587 14.314 -17.405 1.00 94.19 187 ALA A O 1
ATOM 1465 N N . ASN A 1 188 ? -4.647 13.463 -17.685 1.00 94.25 188 ASN A N 1
ATOM 1466 C CA . ASN A 1 188 ? -4.987 14.312 -18.821 1.00 94.25 188 ASN A CA 1
ATOM 1467 C C . ASN A 1 188 ? -5.067 15.797 -18.430 1.00 94.25 188 ASN A C 1
ATOM 1469 O O . ASN A 1 188 ? -4.547 16.643 -19.151 1.00 94.25 188 ASN A O 1
ATOM 1473 N N . ALA A 1 189 ? -5.649 16.112 -17.270 1.00 95.00 189 ALA A N 1
ATOM 1474 C CA . ALA A 1 189 ? -5.821 17.492 -16.821 1.00 95.00 189 ALA A CA 1
ATOM 1475 C C . ALA A 1 189 ? -4.496 18.220 -16.526 1.00 95.00 189 ALA A C 1
ATOM 1477 O O . ALA A 1 189 ? -4.439 19.443 -16.634 1.00 95.00 189 ALA A O 1
ATOM 1478 N N . ILE A 1 190 ? -3.442 17.490 -16.141 1.00 93.69 190 ILE A N 1
ATOM 1479 C CA . ILE A 1 190 ? -2.132 18.059 -15.771 1.00 93.69 190 ILE A CA 1
ATOM 1480 C C . ILE A 1 190 ? -1.002 17.704 -16.755 1.00 93.69 190 ILE A C 1
ATOM 1482 O O . ILE A 1 190 ? 0.163 17.921 -16.431 1.00 93.69 190 ILE A O 1
ATOM 1486 N N . ASP A 1 191 ? -1.331 17.138 -17.923 1.00 90.75 191 ASP A N 1
ATOM 1487 C CA . ASP A 1 191 ? -0.378 16.592 -18.911 1.00 90.75 191 ASP A CA 1
ATOM 1488 C C . ASP A 1 191 ? 0.666 15.636 -18.290 1.00 90.75 191 ASP A C 1
ATOM 1490 O O . ASP A 1 191 ? 1.863 15.675 -18.587 1.00 90.75 191 ASP A O 1
ATOM 1494 N N . LEU A 1 192 ? 0.226 14.760 -17.380 1.00 91.75 192 LEU A N 1
ATOM 1495 C CA . LEU A 1 192 ? 1.087 13.745 -16.777 1.00 91.75 192 LEU A CA 1
ATOM 1496 C C . LEU A 1 192 ? 1.344 12.617 -17.780 1.00 91.75 192 LEU A C 1
ATOM 1498 O O . LEU A 1 192 ? 0.476 11.792 -18.056 1.00 91.75 192 LEU A O 1
ATOM 1502 N N . ARG A 1 193 ? 2.582 12.528 -18.266 1.00 91.88 193 ARG A N 1
ATOM 1503 C CA . ARG A 1 193 ? 3.006 11.539 -19.273 1.00 91.88 193 ARG A CA 1
ATOM 1504 C C . ARG A 1 193 ? 3.526 10.236 -18.667 1.00 91.88 193 ARG A C 1
ATOM 1506 O O . ARG A 1 193 ? 4.516 9.680 -19.135 1.00 91.88 193 ARG A O 1
ATOM 1513 N N . VAL A 1 194 ? 2.888 9.767 -17.599 1.00 94.12 194 VAL A N 1
ATOM 1514 C CA . VAL A 1 194 ? 3.166 8.448 -17.020 1.00 94.12 194 VAL A CA 1
ATOM 1515 C C . VAL A 1 194 ? 2.044 7.506 -17.468 1.00 94.12 194 VAL A C 1
ATOM 1517 O O . VAL A 1 194 ? 0.878 7.784 -17.200 1.00 94.12 194 VAL A O 1
ATOM 1520 N N . PRO A 1 195 ? 2.346 6.420 -18.194 1.00 93.00 195 PRO A N 1
ATOM 1521 C CA . PRO A 1 195 ? 1.330 5.447 -18.573 1.00 93.00 195 PRO A CA 1
ATOM 1522 C C . PRO A 1 195 ? 0.743 4.727 -17.351 1.00 93.00 195 PRO A C 1
ATOM 1524 O O . PRO A 1 195 ? 1.460 4.426 -16.397 1.00 93.00 195 PRO A O 1
ATOM 1527 N N . LEU A 1 196 ? -0.548 4.383 -17.397 1.00 90.75 196 LEU A N 1
ATOM 1528 C CA . LEU A 1 196 ? -1.239 3.706 -16.289 1.00 90.75 196 LEU A CA 1
ATOM 1529 C C . LEU A 1 196 ? -0.570 2.374 -15.897 1.00 90.75 196 LEU A C 1
ATOM 1531 O O . LEU A 1 196 ? -0.442 2.068 -14.720 1.00 90.75 196 LEU A O 1
ATOM 1535 N N . ASN A 1 197 ? -0.075 1.596 -16.861 1.00 90.19 197 ASN A N 1
ATOM 1536 C CA . ASN A 1 197 ? 0.628 0.338 -16.578 1.00 90.19 197 ASN A CA 1
ATOM 1537 C C . ASN A 1 197 ? 1.988 0.527 -15.876 1.00 90.19 197 ASN A C 1
ATOM 1539 O O . ASN A 1 197 ? 2.582 -0.455 -15.443 1.00 90.19 197 ASN A O 1
ATOM 1543 N N . GLN A 1 198 ? 2.474 1.765 -15.752 1.00 93.25 198 GLN A N 1
ATOM 1544 C CA . GLN A 1 198 ? 3.692 2.112 -15.021 1.00 93.25 198 GLN A CA 1
ATOM 1545 C C . GLN A 1 198 ? 3.395 2.567 -13.580 1.00 93.25 198 GLN A C 1
ATOM 1547 O O . GLN A 1 198 ? 4.315 2.742 -12.786 1.00 93.25 198 GLN A O 1
ATOM 1552 N N . THR A 1 199 ? 2.130 2.728 -13.172 1.00 92.12 199 THR A N 1
ATOM 1553 C CA . THR A 1 199 ? 1.804 3.172 -11.801 1.00 92.12 199 THR A CA 1
ATOM 1554 C C . THR A 1 199 ? 1.915 2.071 -10.740 1.00 92.12 199 THR A C 1
ATOM 1556 O O . THR A 1 199 ? 1.594 2.301 -9.575 1.00 92.12 199 THR A O 1
ATOM 1559 N N . GLY A 1 200 ? 2.379 0.880 -11.128 1.00 90.38 200 GLY A N 1
ATOM 1560 C CA . GLY A 1 200 ? 2.475 -0.300 -10.271 1.00 90.38 200 GLY A CA 1
ATOM 1561 C C . GLY A 1 200 ? 1.221 -1.176 -10.294 1.00 90.38 200 GLY A C 1
ATOM 1562 O O . GLY A 1 200 ? 0.156 -0.752 -10.740 1.00 90.38 200 GLY A O 1
ATOM 1563 N N . ALA A 1 201 ? 1.341 -2.406 -9.785 1.00 88.50 201 ALA A N 1
ATOM 1564 C CA . ALA A 1 201 ? 0.239 -3.374 -9.752 1.00 88.50 201 ALA A CA 1
ATOM 1565 C C . ALA A 1 201 ? -0.770 -3.120 -8.611 1.00 88.50 201 ALA A C 1
ATOM 1567 O O . ALA A 1 201 ? -1.859 -3.695 -8.576 1.00 88.50 201 ALA A O 1
ATOM 1568 N N . PHE A 1 202 ? -0.419 -2.268 -7.648 1.00 92.12 202 PHE A N 1
ATOM 1569 C CA . PHE A 1 202 ? -1.187 -2.072 -6.423 1.00 92.12 202 PHE A CA 1
ATOM 1570 C C . PHE A 1 202 ? -2.150 -0.884 -6.531 1.00 92.12 202 PHE A C 1
ATOM 1572 O O . PHE A 1 202 ? -1.773 0.271 -6.331 1.00 92.12 202 PHE A O 1
ATOM 1579 N N . SER A 1 203 ? -3.434 -1.162 -6.770 1.00 93.25 203 SER A N 1
ATOM 1580 C CA . SER A 1 203 ? -4.480 -0.128 -6.787 1.00 93.25 203 SER A CA 1
ATOM 1581 C C . SER A 1 203 ? -4.643 0.550 -5.420 1.00 93.25 203 SER A C 1
ATOM 1583 O O . SER A 1 203 ? -5.156 -0.047 -4.474 1.00 93.25 203 SER A O 1
ATOM 1585 N N . ILE A 1 204 ? -4.281 1.833 -5.318 1.00 95.38 204 ILE A N 1
ATOM 1586 C CA . ILE A 1 204 ? -4.418 2.639 -4.087 1.00 95.38 204 ILE A CA 1
ATOM 1587 C C . ILE A 1 204 ? -5.844 2.553 -3.515 1.00 95.38 204 ILE A C 1
ATOM 1589 O O . ILE A 1 204 ? -6.031 2.411 -2.305 1.00 95.38 204 ILE A O 1
ATOM 1593 N N . TRP A 1 2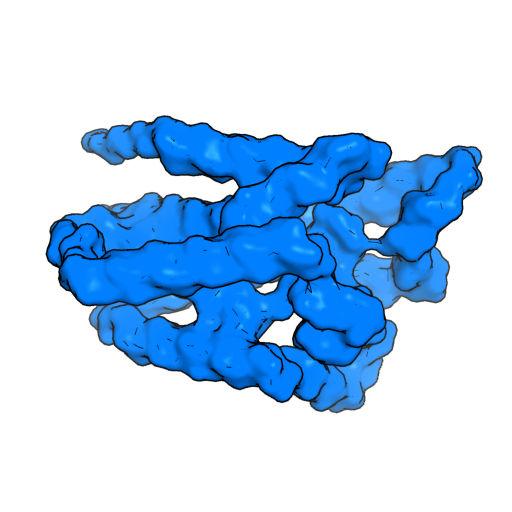05 ? -6.850 2.607 -4.389 1.00 95.69 205 TRP A N 1
ATOM 1594 C CA . TRP A 1 205 ? -8.267 2.678 -4.025 1.00 95.69 205 TRP A CA 1
ATOM 1595 C C . TRP A 1 205 ? -8.827 1.355 -3.495 1.00 95.69 205 TRP A C 1
ATOM 1597 O O . TRP A 1 205 ? -9.679 1.367 -2.603 1.00 95.69 205 TRP A O 1
ATOM 1607 N N . ALA A 1 206 ? -8.305 0.226 -3.980 1.00 95.88 206 ALA A N 1
ATOM 1608 C CA . ALA A 1 206 ? -8.632 -1.091 -3.446 1.00 95.88 206 ALA A CA 1
ATOM 1609 C C . ALA A 1 206 ? -7.825 -1.387 -2.170 1.00 95.88 206 ALA A C 1
ATOM 1611 O O . ALA A 1 206 ? -8.386 -1.723 -1.126 1.00 95.88 206 ALA A O 1
ATOM 1612 N N . TRP A 1 207 ? -6.505 -1.195 -2.217 1.00 97.12 207 TRP A N 1
ATOM 1613 C CA . TRP A 1 207 ? -5.586 -1.588 -1.146 1.00 97.12 207 TRP A CA 1
ATOM 1614 C C . TRP A 1 207 ? -5.729 -0.755 0.129 1.00 97.12 207 TRP A C 1
ATOM 1616 O O . TRP A 1 207 ? -5.420 -1.245 1.220 1.00 97.12 207 TRP A O 1
ATOM 1626 N N . GLN A 1 208 ? -6.256 0.472 0.034 1.00 97.81 208 GLN A N 1
ATOM 1627 C CA . GLN A 1 208 ? -6.525 1.282 1.224 1.00 97.81 208 GLN A CA 1
ATOM 1628 C C . GLN A 1 208 ? -7.507 0.594 2.179 1.00 97.81 208 GLN A C 1
ATOM 1630 O O . GLN A 1 208 ? -7.375 0.772 3.385 1.00 97.81 208 GLN A O 1
ATOM 1635 N N . PHE A 1 209 ? -8.418 -0.255 1.693 1.00 98.12 209 PHE A N 1
ATOM 1636 C CA . PHE A 1 209 ? -9.354 -0.970 2.562 1.00 98.12 209 PHE A CA 1
ATOM 1637 C C . PHE A 1 209 ? -8.655 -1.911 3.542 1.00 98.12 209 PHE A C 1
ATOM 1639 O O . PHE A 1 209 ? -8.924 -1.849 4.742 1.00 98.12 209 PHE A O 1
ATOM 1646 N N . LEU A 1 210 ? -7.683 -2.700 3.073 1.00 97.56 210 LEU A N 1
ATOM 1647 C CA . LEU A 1 210 ? -6.874 -3.564 3.941 1.00 97.56 210 LEU A CA 1
ATOM 1648 C C . LEU A 1 210 ? -6.113 -2.749 4.989 1.00 97.56 210 LEU A C 1
ATOM 1650 O O . LEU A 1 210 ? -6.055 -3.123 6.163 1.00 97.56 210 LEU A O 1
ATOM 1654 N N . TRP A 1 211 ? -5.561 -1.604 4.583 1.00 98.50 211 TRP A N 1
ATOM 1655 C CA . TRP A 1 211 ? -4.845 -0.722 5.496 1.00 98.50 211 TRP A CA 1
ATOM 1656 C C . TRP A 1 211 ? -5.768 -0.106 6.556 1.00 98.50 211 TRP A C 1
ATOM 1658 O O . TRP A 1 211 ? -5.462 -0.137 7.747 1.00 98.50 211 TRP A O 1
ATOM 1668 N N . ILE A 1 212 ? -6.917 0.438 6.153 1.00 98.56 212 ILE A N 1
ATOM 1669 C CA . ILE A 1 212 ? -7.901 1.033 7.064 1.00 98.56 212 ILE A CA 1
ATOM 1670 C C . ILE A 1 212 ? -8.445 -0.015 8.038 1.00 98.56 212 ILE A C 1
ATOM 1672 O O . ILE A 1 212 ? -8.506 0.254 9.241 1.00 98.56 212 ILE A O 1
ATOM 1676 N N . LEU A 1 213 ? -8.780 -1.210 7.545 1.00 98.06 213 LEU A N 1
ATOM 1677 C CA . LEU A 1 213 ? -9.243 -2.327 8.365 1.00 98.06 213 LEU A CA 1
ATOM 1678 C C . LEU A 1 213 ? -8.189 -2.711 9.410 1.00 98.06 213 LEU A C 1
ATOM 1680 O O . LEU A 1 213 ? -8.499 -2.811 10.597 1.00 98.06 213 LEU A O 1
ATOM 1684 N N . GLY A 1 214 ? -6.926 -2.848 8.998 1.00 97.81 214 GLY A N 1
ATOM 1685 C CA . GLY A 1 214 ? -5.820 -3.118 9.913 1.00 97.81 214 GLY A CA 1
ATOM 1686 C C . GLY A 1 214 ? -5.662 -2.022 10.968 1.00 97.81 214 GLY A C 1
ATOM 1687 O O . GLY A 1 214 ? -5.636 -2.322 12.162 1.00 97.81 214 GLY A O 1
ATOM 1688 N N . LEU A 1 215 ? -5.625 -0.747 10.562 1.00 98.19 215 LEU A N 1
ATOM 1689 C CA . LEU A 1 215 ? -5.535 0.385 11.492 1.00 98.19 215 LEU A CA 1
ATOM 1690 C C . LEU A 1 215 ? -6.658 0.367 12.534 1.00 98.19 215 LEU A C 1
ATOM 1692 O O . LEU A 1 215 ? -6.386 0.578 13.719 1.00 98.19 215 LEU A O 1
ATOM 1696 N N . TRP A 1 216 ? -7.893 0.109 12.100 1.00 98.06 216 TRP A N 1
ATOM 1697 C CA . TRP A 1 216 ? -9.062 0.027 12.969 1.00 98.06 216 TRP A CA 1
ATOM 1698 C C . TRP A 1 216 ? -8.944 -1.112 13.978 1.00 98.06 216 TRP A C 1
ATOM 1700 O O . TRP A 1 216 ? -9.024 -0.865 15.181 1.00 98.06 216 TRP A O 1
ATOM 1710 N N . LEU A 1 217 ? -8.680 -2.337 13.514 1.00 96.94 217 LEU A N 1
ATOM 1711 C CA . LEU A 1 217 ? -8.518 -3.510 14.378 1.00 96.94 217 LEU A CA 1
ATOM 1712 C C . LEU A 1 217 ? -7.380 -3.304 15.389 1.00 96.94 217 LEU A C 1
ATOM 1714 O O . LEU A 1 217 ? -7.502 -3.640 16.571 1.00 96.94 217 LEU A O 1
ATOM 1718 N N . GLY A 1 218 ? -6.275 -2.698 14.949 1.00 96.44 218 GLY A N 1
ATOM 1719 C CA . GLY A 1 218 ? -5.149 -2.355 15.811 1.00 96.44 218 GLY A CA 1
ATOM 1720 C C . GLY A 1 218 ? -5.529 -1.325 16.875 1.00 96.44 218 GLY A C 1
ATOM 1721 O O . GLY A 1 218 ? -5.193 -1.489 18.051 1.00 96.44 218 GLY A O 1
ATOM 1722 N N . ALA A 1 219 ? -6.257 -0.277 16.484 1.00 96.75 219 ALA A N 1
ATOM 1723 C CA . ALA A 1 219 ? -6.738 0.758 17.392 1.00 96.75 219 ALA A CA 1
ATOM 1724 C C . ALA A 1 219 ? -7.761 0.222 18.405 1.00 96.75 219 ALA A C 1
ATOM 1726 O O . ALA A 1 219 ? -7.645 0.514 19.594 1.00 96.75 219 ALA A O 1
ATOM 1727 N N . ALA A 1 220 ? -8.693 -0.626 17.971 1.00 95.56 220 ALA A N 1
ATOM 1728 C CA . ALA A 1 220 ? -9.655 -1.296 18.840 1.00 95.56 220 ALA A CA 1
ATOM 1729 C C . ALA A 1 220 ? -8.948 -2.173 19.886 1.00 95.56 220 ALA A C 1
ATOM 1731 O O . ALA A 1 220 ? -9.230 -2.080 21.083 1.00 95.56 220 ALA A O 1
ATOM 1732 N N . LYS A 1 221 ? -7.927 -2.941 19.470 1.00 93.75 221 LYS A N 1
ATOM 1733 C CA . LYS A 1 221 ? -7.073 -3.702 20.398 1.00 93.75 221 LYS A CA 1
ATOM 1734 C C . LYS A 1 221 ? -6.314 -2.799 21.373 1.00 93.75 221 LYS A C 1
ATOM 1736 O O . LYS A 1 221 ? -6.106 -3.180 22.523 1.00 93.75 221 LYS A O 1
ATOM 1741 N N . ALA A 1 222 ? -5.876 -1.617 20.940 1.00 93.06 222 ALA A N 1
ATOM 1742 C CA . ALA A 1 222 ? -5.236 -0.634 21.813 1.00 93.06 222 ALA A CA 1
ATOM 1743 C C . ALA A 1 222 ? -6.201 -0.026 22.844 1.00 93.06 222 ALA A C 1
ATOM 1745 O O . ALA A 1 222 ? -5.766 0.267 23.954 1.00 93.06 222 ALA A O 1
ATOM 1746 N N . GLN A 1 223 ? -7.477 0.129 22.485 1.00 92.88 223 GLN A N 1
ATOM 1747 C CA . GLN A 1 223 ? -8.554 0.632 23.344 1.00 92.88 223 GLN A CA 1
ATOM 1748 C C . GLN A 1 223 ? -9.174 -0.449 24.248 1.00 92.88 223 GLN A C 1
ATOM 1750 O O . GLN A 1 223 ? -10.062 -0.138 25.033 1.00 92.88 223 GLN A O 1
ATOM 1755 N N . GLY A 1 224 ? -8.727 -1.707 24.151 1.00 90.62 224 GLY A N 1
ATOM 1756 C CA . GLY A 1 224 ? -9.261 -2.810 24.956 1.00 90.62 224 GLY A CA 1
ATOM 1757 C C . GLY A 1 224 ? -10.642 -3.305 24.512 1.00 90.62 224 GLY A C 1
ATOM 1758 O O . GLY A 1 224 ? -11.323 -3.966 25.288 1.00 90.62 224 GLY A O 1
ATOM 1759 N N . GLN A 1 225 ? -11.057 -3.019 23.274 1.00 89.75 225 GLN A N 1
ATOM 1760 C CA . GLN A 1 225 ? -12.353 -3.435 22.724 1.00 89.75 225 GLN A CA 1
ATOM 1761 C C . GLN A 1 225 ? -12.337 -4.924 22.349 1.00 89.75 225 GLN A C 1
ATOM 1763 O O . GLN A 1 225 ? -12.220 -5.291 21.181 1.00 89.75 225 GLN A O 1
ATOM 1768 N N . ALA A 1 226 ? -12.411 -5.794 23.358 1.00 79.50 226 ALA A N 1
ATOM 1769 C CA . ALA A 1 226 ? -12.362 -7.245 23.183 1.00 79.50 226 ALA A CA 1
ATOM 1770 C C . ALA A 1 226 ? -13.558 -7.790 22.386 1.00 79.50 226 ALA A C 1
ATOM 1772 O O . ALA A 1 226 ? -13.404 -8.752 21.636 1.00 79.50 226 ALA A O 1
ATOM 1773 N N . ASP A 1 227 ? -14.725 -7.152 22.502 1.00 80.69 227 ASP A N 1
ATOM 1774 C CA . ASP A 1 227 ? -15.950 -7.596 21.831 1.00 80.69 227 ASP A CA 1
ATOM 1775 C C . ASP A 1 227 ? -15.863 -7.518 20.306 1.00 80.69 227 ASP A C 1
ATOM 1777 O O . ASP A 1 227 ? -16.508 -8.306 19.624 1.00 80.69 227 ASP A O 1
ATOM 1781 N N . LEU A 1 228 ? -14.999 -6.658 19.757 1.00 83.69 228 LEU A N 1
ATOM 1782 C CA . LEU A 1 228 ? -14.784 -6.573 18.311 1.00 83.69 228 LEU A CA 1
ATOM 1783 C C . LEU A 1 228 ? -14.199 -7.864 17.715 1.00 83.69 228 LEU A C 1
ATOM 1785 O O . LEU A 1 228 ? -14.346 -8.132 16.528 1.00 83.69 228 LEU A O 1
ATOM 1789 N N . PHE A 1 229 ? -13.532 -8.668 18.540 1.00 84.00 229 PHE A N 1
ATOM 1790 C CA . PHE A 1 229 ? -12.935 -9.935 18.126 1.00 84.00 229 PHE A CA 1
ATOM 1791 C C . PHE A 1 229 ? -13.867 -11.131 18.366 1.00 84.00 229 PHE A C 1
ATOM 1793 O O . PHE A 1 229 ? -13.459 -12.274 18.164 1.00 84.00 229 PHE A O 1
ATOM 1800 N N . LYS A 1 230 ? -15.115 -10.887 18.792 1.00 87.88 230 LYS A N 1
ATOM 1801 C CA . LYS A 1 230 ? -16.162 -11.906 18.895 1.00 87.88 230 LYS A CA 1
ATOM 1802 C C . LYS A 1 230 ? -16.976 -11.902 17.605 1.00 87.88 230 LYS A C 1
ATOM 1804 O O . LYS A 1 230 ? -17.812 -11.030 17.385 1.00 87.88 230 LYS A O 1
ATOM 1809 N N . PHE A 1 231 ? -16.729 -12.888 16.753 1.00 88.25 231 PHE A N 1
ATOM 1810 C CA . PHE A 1 231 ? -17.453 -13.047 15.495 1.00 88.25 231 PHE A CA 1
ATOM 1811 C C . PHE A 1 231 ? -18.626 -14.019 15.672 1.00 88.25 231 PHE A C 1
ATOM 1813 O O . PHE A 1 231 ? -18.453 -15.060 16.311 1.00 88.25 231 PHE A O 1
ATOM 1820 N N . PRO A 1 232 ? -19.815 -13.722 15.118 1.00 92.62 232 PRO A N 1
ATOM 1821 C CA . PRO A 1 232 ? -20.930 -14.656 15.170 1.00 92.62 232 PRO A CA 1
ATOM 1822 C C . PRO A 1 232 ? -20.620 -15.906 14.337 1.00 92.62 232 PRO A C 1
ATOM 1824 O O . PRO A 1 232 ? -19.996 -15.816 13.278 1.00 92.62 232 PRO A O 1
ATOM 1827 N N . ALA A 1 233 ? -21.100 -17.071 14.785 1.00 93.62 233 ALA A N 1
ATOM 1828 C CA . ALA A 1 233 ? -20.801 -18.358 14.150 1.00 93.62 233 ALA A CA 1
ATOM 1829 C C . ALA A 1 233 ? -21.183 -18.401 12.660 1.00 93.62 233 ALA A C 1
ATOM 1831 O O . ALA A 1 233 ? -20.424 -18.925 11.850 1.00 93.62 233 ALA A O 1
ATOM 1832 N N . TRP A 1 234 ? -22.309 -17.787 12.278 1.00 94.62 234 TRP A N 1
ATOM 1833 C CA . TRP A 1 234 ? -22.726 -17.697 10.875 1.00 94.62 234 TRP A CA 1
ATOM 1834 C C . TRP A 1 234 ? -21.730 -16.889 10.030 1.00 94.62 234 TRP A C 1
ATOM 1836 O O . TRP A 1 234 ? -21.421 -17.278 8.909 1.00 94.62 234 TRP A O 1
ATOM 1846 N N . GLY A 1 235 ? -21.179 -15.798 10.572 1.00 93.38 235 GLY A N 1
ATOM 1847 C CA . GLY A 1 235 ? -20.215 -14.954 9.866 1.00 93.38 235 GLY A CA 1
ATOM 1848 C C . GLY A 1 235 ? -18.886 -15.675 9.658 1.00 93.38 235 GLY A C 1
ATOM 1849 O O . GLY A 1 235 ? -18.289 -15.590 8.584 1.00 93.38 235 GLY A O 1
ATOM 1850 N N . VAL A 1 236 ? -18.462 -16.457 10.654 1.00 93.94 236 VAL A N 1
ATOM 1851 C CA . VAL A 1 236 ? -17.311 -17.360 10.528 1.00 93.94 236 VAL A CA 1
ATOM 1852 C C . VAL A 1 236 ? -17.586 -18.436 9.478 1.00 93.94 236 VAL A C 1
ATOM 1854 O O . VAL A 1 236 ? -16.757 -18.631 8.595 1.00 93.94 236 VAL A O 1
ATOM 1857 N N . ALA A 1 237 ? -18.754 -19.083 9.511 1.00 95.75 237 ALA A N 1
ATOM 1858 C CA . ALA A 1 237 ? -19.125 -20.120 8.547 1.00 95.75 237 ALA A CA 1
ATOM 1859 C C . ALA A 1 237 ? -19.139 -19.598 7.100 1.00 95.75 237 ALA A C 1
ATOM 1861 O O . ALA A 1 237 ? -18.568 -20.235 6.217 1.00 95.75 237 ALA A O 1
ATOM 1862 N N . VAL A 1 238 ? -19.710 -18.412 6.862 1.00 96.19 238 VAL A N 1
ATOM 1863 C CA . VAL A 1 238 ? -19.688 -17.751 5.545 1.00 96.19 238 VAL A CA 1
ATOM 1864 C C . VAL A 1 238 ? -18.254 -17.441 5.116 1.00 96.19 238 VAL A C 1
ATOM 1866 O O . VAL A 1 238 ? -17.876 -17.738 3.985 1.00 96.19 238 VAL A O 1
ATOM 1869 N N . SER A 1 239 ? -17.430 -16.903 6.019 1.00 93.62 239 SER A N 1
ATOM 1870 C CA . SER A 1 239 ? -16.024 -16.592 5.726 1.00 93.62 239 SER A CA 1
ATOM 1871 C C . SER A 1 239 ? -15.219 -17.845 5.368 1.00 93.62 239 SER A C 1
ATOM 1873 O O . SER A 1 239 ? -14.434 -17.818 4.424 1.00 93.62 239 SER A O 1
ATOM 1875 N N . VAL A 1 240 ? -15.440 -18.956 6.079 1.00 94.88 240 VAL A N 1
ATOM 1876 C CA . VAL A 1 240 ? -14.814 -20.255 5.785 1.00 94.88 240 VAL A CA 1
ATOM 1877 C C . VAL A 1 240 ? -15.294 -20.792 4.437 1.00 94.88 240 VAL A C 1
ATOM 1879 O O . VAL A 1 240 ? -14.467 -21.211 3.633 1.00 94.88 240 VAL A O 1
ATOM 1882 N N . GLY A 1 241 ? -16.598 -20.732 4.155 1.00 96.44 241 GLY A N 1
ATOM 1883 C CA . GLY A 1 241 ? -17.157 -21.148 2.868 1.00 96.44 241 GLY A CA 1
ATOM 1884 C C . GLY A 1 241 ? -16.551 -20.377 1.693 1.00 96.44 241 GLY A C 1
ATOM 1885 O O . GLY A 1 241 ? -16.108 -20.985 0.721 1.00 96.44 241 GLY A O 1
ATOM 1886 N N . LEU A 1 242 ? -16.442 -19.049 1.814 1.00 95.00 242 LEU A N 1
ATOM 1887 C CA . LEU A 1 242 ? -15.785 -18.203 0.814 1.00 95.00 242 LEU A CA 1
ATOM 1888 C C . LEU A 1 242 ? -14.294 -18.529 0.673 1.00 95.00 242 LEU A C 1
ATOM 1890 O O . LEU A 1 242 ? -13.798 -18.633 -0.446 1.00 95.00 242 LEU A O 1
ATOM 1894 N N . ALA A 1 243 ? -13.579 -18.727 1.782 1.00 94.12 243 ALA A N 1
ATOM 1895 C CA . ALA A 1 243 ? -12.163 -19.082 1.750 1.00 94.12 243 ALA A CA 1
ATOM 1896 C C . ALA A 1 243 ? -11.930 -20.419 1.032 1.00 94.12 243 ALA A C 1
ATOM 1898 O O . ALA A 1 243 ? -11.056 -20.502 0.172 1.00 94.12 243 ALA A O 1
ATOM 1899 N N . VAL A 1 244 ? -12.739 -21.443 1.323 1.00 95.81 244 VAL A N 1
ATOM 1900 C CA . VAL A 1 244 ? -12.681 -22.741 0.631 1.00 95.81 244 VAL A CA 1
ATOM 1901 C C . VAL A 1 244 ? -13.009 -22.575 -0.851 1.00 95.81 244 VAL A C 1
ATOM 1903 O O . VAL A 1 244 ? -12.279 -23.092 -1.695 1.00 95.81 244 VAL A O 1
ATOM 1906 N N . TYR A 1 245 ? -14.044 -21.804 -1.191 1.00 95.50 245 TYR A N 1
ATOM 1907 C CA . TYR A 1 245 ? -14.389 -21.519 -2.582 1.00 95.50 245 TYR A CA 1
ATOM 1908 C C . TYR A 1 245 ? -13.216 -20.882 -3.345 1.00 95.50 245 TYR A C 1
ATOM 1910 O O . TYR A 1 245 ? -12.762 -21.435 -4.343 1.00 95.50 245 TYR A O 1
ATOM 1918 N N . PHE A 1 246 ? -12.641 -19.783 -2.850 1.00 94.31 246 PHE A N 1
ATOM 1919 C CA . PHE A 1 246 ? -11.513 -19.129 -3.523 1.00 94.31 246 PHE A CA 1
ATOM 1920 C C . PHE A 1 246 ? -10.235 -19.972 -3.518 1.00 94.31 246 PHE A C 1
ATOM 1922 O O . PHE A 1 246 ? -9.458 -19.906 -4.470 1.00 94.31 246 PHE A O 1
ATOM 1929 N N . MET A 1 247 ? -10.023 -20.788 -2.485 1.00 94.12 247 MET A N 1
ATOM 1930 C CA . MET A 1 247 ? -8.927 -21.753 -2.432 1.00 94.12 247 MET A CA 1
ATOM 1931 C C . MET A 1 247 ? -9.058 -22.790 -3.550 1.00 94.12 247 MET A C 1
ATOM 1933 O O . MET A 1 247 ? -8.097 -23.019 -4.285 1.00 94.12 247 MET A O 1
ATOM 1937 N N . THR A 1 248 ? -10.242 -23.386 -3.708 1.00 94.56 248 THR A N 1
ATOM 1938 C CA . THR A 1 248 ? -10.507 -24.375 -4.763 1.00 94.56 248 THR A CA 1
ATOM 1939 C C . THR A 1 248 ? -10.419 -23.753 -6.151 1.00 94.56 248 THR A C 1
ATOM 1941 O O . THR A 1 248 ? -9.713 -24.288 -7.002 1.00 94.56 248 THR A O 1
ATOM 1944 N N . TRP A 1 249 ? -11.032 -22.583 -6.360 1.00 94.06 249 TRP A N 1
ATOM 1945 C CA . TRP A 1 249 ? -10.973 -21.862 -7.630 1.00 94.06 249 TRP A CA 1
ATOM 1946 C C . TRP A 1 249 ? -9.522 -21.574 -8.033 1.00 94.06 249 TRP A C 1
ATOM 1948 O O . TRP A 1 249 ? -9.089 -21.994 -9.104 1.00 94.06 249 TRP A O 1
ATOM 1958 N N . ARG A 1 250 ? -8.726 -20.974 -7.142 1.00 92.31 250 ARG A N 1
ATOM 1959 C CA . ARG A 1 250 ? -7.311 -20.670 -7.397 1.00 92.31 250 ARG A CA 1
ATOM 1960 C C . ARG A 1 250 ? -6.491 -21.896 -7.807 1.00 92.31 250 ARG A C 1
ATOM 1962 O O . ARG A 1 250 ? -5.612 -21.785 -8.663 1.00 92.31 250 ARG A O 1
ATOM 1969 N N . HIS A 1 251 ? -6.722 -23.048 -7.182 1.00 91.00 251 HIS A N 1
ATOM 1970 C CA . HIS A 1 251 ? -5.968 -24.271 -7.477 1.00 91.00 251 HIS A CA 1
ATOM 1971 C C . HIS A 1 251 ? -6.488 -25.010 -8.713 1.00 91.00 251 HIS A C 1
ATOM 1973 O O . HIS A 1 251 ? -5.743 -25.790 -9.299 1.00 91.00 251 HIS A O 1
ATOM 1979 N N . TYR A 1 252 ? -7.717 -24.721 -9.141 1.00 91.94 252 TYR A N 1
ATOM 1980 C CA . TYR A 1 252 ? -8.284 -25.231 -10.383 1.00 91.94 252 TYR A CA 1
ATOM 1981 C C . TYR A 1 252 ? -7.862 -24.402 -11.609 1.00 91.94 252 TYR A C 1
ATOM 1983 O O . TYR A 1 252 ? -7.449 -24.974 -12.612 1.00 91.94 252 TYR A O 1
ATOM 1991 N N . THR A 1 253 ? -7.918 -23.064 -11.539 1.00 90.12 253 THR A N 1
ATOM 1992 C CA . THR A 1 253 ? -7.658 -22.176 -12.697 1.00 90.12 253 THR A CA 1
ATOM 1993 C C . THR A 1 253 ? -6.243 -21.603 -12.765 1.00 90.12 253 THR A C 1
ATOM 1995 O O . THR A 1 253 ? -5.856 -21.051 -13.791 1.00 90.12 253 THR A O 1
ATOM 1998 N N . GLY A 1 254 ? -5.453 -21.708 -11.693 1.00 88.75 254 GLY A N 1
ATOM 1999 C CA . GLY A 1 254 ? -4.144 -21.056 -11.600 1.00 88.75 254 GLY A CA 1
ATOM 2000 C C . GLY A 1 254 ? -4.222 -19.616 -11.074 1.00 88.75 254 GLY A C 1
ATOM 2001 O O . GLY A 1 254 ? -5.246 -19.191 -10.549 1.00 88.75 254 GLY A O 1
ATOM 2002 N N . GLN A 1 255 ? -3.111 -18.871 -11.162 1.00 85.38 255 GLN A N 1
ATOM 2003 C CA . GLN A 1 255 ? -2.972 -17.528 -10.560 1.00 85.38 255 GLN A CA 1
ATOM 2004 C C . GLN A 1 255 ? -3.867 -16.456 -11.188 1.00 85.38 255 GLN A C 1
ATOM 2006 O O . GLN A 1 255 ? -4.247 -15.508 -10.506 1.00 85.38 255 GLN A O 1
ATOM 2011 N N . ALA A 1 256 ? -4.214 -16.620 -12.463 1.00 86.12 256 ALA A N 1
ATOM 2012 C CA . ALA A 1 256 ? -5.133 -15.741 -13.165 1.00 86.12 256 ALA A CA 1
ATOM 2013 C C . ALA A 1 256 ? -6.552 -16.338 -13.098 1.00 86.12 256 ALA A C 1
ATOM 2015 O O . ALA A 1 256 ? -6.791 -17.376 -13.724 1.00 86.12 256 ALA A O 1
ATOM 2016 N N . PRO A 1 257 ? -7.496 -15.731 -12.351 1.00 84.81 257 PRO A N 1
ATOM 2017 C CA . PRO A 1 257 ? -8.846 -16.277 -12.181 1.00 84.81 257 PRO A CA 1
ATOM 2018 C C . PRO A 1 257 ? -9.591 -16.468 -13.509 1.00 84.81 257 PRO A C 1
ATOM 2020 O O . PRO A 1 257 ? -10.397 -17.392 -13.624 1.00 84.81 257 PRO A O 1
ATOM 2023 N N . PHE A 1 258 ? -9.290 -15.638 -14.513 1.00 87.62 258 PHE A N 1
ATOM 2024 C CA . PHE A 1 258 ? -9.911 -15.668 -15.840 1.00 87.62 258 PHE A CA 1
ATOM 2025 C C . PHE A 1 258 ? -8.935 -16.072 -16.957 1.00 87.62 258 PHE A C 1
ATOM 2027 O O . PHE A 1 258 ? -9.122 -15.714 -18.120 1.00 87.62 258 PHE A O 1
ATOM 2034 N N . GLY A 1 259 ? -7.879 -16.825 -16.627 1.00 84.06 259 GLY A N 1
ATOM 2035 C CA . GLY A 1 259 ? -6.920 -17.325 -17.615 1.00 84.06 259 GLY A CA 1
ATOM 2036 C C . GLY A 1 259 ? -6.225 -16.190 -18.372 1.00 84.06 259 GLY A C 1
ATOM 2037 O O . GLY A 1 259 ? -5.650 -15.303 -17.751 1.00 84.06 259 GLY A O 1
ATOM 2038 N N . GLY A 1 260 ? -6.276 -16.213 -19.706 1.00 80.69 260 GLY A N 1
ATOM 2039 C CA . GLY A 1 260 ? -5.642 -15.203 -20.565 1.00 80.69 260 GLY A CA 1
ATOM 2040 C C . GLY A 1 260 ? -6.424 -13.894 -20.744 1.00 80.69 260 GLY A C 1
ATOM 2041 O O . GLY A 1 260 ? -5.940 -13.007 -21.444 1.00 80.69 260 GLY A O 1
ATOM 2042 N N . ASP A 1 261 ? -7.619 -13.755 -20.155 1.00 81.75 261 ASP A N 1
ATOM 2043 C CA . ASP A 1 261 ? -8.420 -12.531 -20.275 1.00 81.75 261 ASP A CA 1
ATOM 2044 C C . ASP A 1 261 ? -7.841 -11.420 -19.391 1.00 81.75 261 ASP A C 1
ATOM 2046 O O . ASP A 1 261 ? -8.183 -11.263 -18.218 1.00 81.75 261 ASP A O 1
ATOM 2050 N N . MET A 1 262 ? -6.922 -10.649 -19.969 1.00 74.00 262 MET A N 1
ATOM 2051 C CA . MET A 1 262 ? -6.253 -9.549 -19.281 1.00 74.00 262 MET A CA 1
ATOM 2052 C C . MET A 1 262 ? -7.243 -8.494 -18.778 1.00 74.00 262 MET A C 1
ATOM 2054 O O . MET A 1 262 ? -6.989 -7.911 -17.738 1.00 74.00 262 MET A O 1
ATOM 2058 N N . VAL A 1 263 ? -8.374 -8.263 -19.455 1.00 73.38 263 VAL A N 1
ATOM 2059 C CA . VAL A 1 263 ? -9.341 -7.229 -19.045 1.00 73.38 263 VAL A CA 1
ATOM 2060 C C . VAL A 1 263 ? -10.073 -7.644 -17.776 1.00 73.38 263 VAL A C 1
ATOM 2062 O O . VAL A 1 263 ? -10.277 -6.819 -16.894 1.00 73.38 263 VAL A O 1
ATOM 2065 N N . ARG A 1 264 ? -10.452 -8.921 -17.662 1.00 74.06 264 ARG A N 1
ATOM 2066 C CA . ARG A 1 264 ? -11.125 -9.440 -16.460 1.00 74.06 264 ARG A CA 1
ATOM 2067 C C . ARG A 1 264 ? -10.177 -9.691 -15.288 1.00 74.06 264 ARG A C 1
ATOM 2069 O O . ARG A 1 264 ? -10.638 -9.772 -14.155 1.00 74.06 264 ARG A O 1
ATOM 2076 N N . ASN A 1 265 ? -8.885 -9.861 -15.558 1.00 73.00 265 ASN A N 1
ATOM 2077 C CA . ASN A 1 265 ? -7.854 -10.043 -14.534 1.00 73.00 265 ASN A CA 1
ATOM 2078 C C . ASN A 1 265 ? -7.278 -8.712 -13.995 1.00 73.00 265 ASN A C 1
ATOM 2080 O O . ASN A 1 265 ? -6.415 -8.767 -13.116 1.00 73.00 265 ASN A O 1
ATOM 2084 N N . LEU A 1 266 ? -7.704 -7.558 -14.530 1.00 59.75 266 LEU A N 1
ATOM 2085 C CA . LEU A 1 266 ? -7.268 -6.209 -14.134 1.00 59.75 266 LEU A CA 1
ATOM 2086 C C . LEU A 1 266 ? -8.188 -5.558 -13.094 1.00 59.75 266 LEU A C 1
ATOM 2088 O O . LEU A 1 266 ? -9.411 -5.812 -13.129 1.00 59.75 266 LEU A O 1
#

InterPro domains:
  IPR014550 Uncharacterised conserved protein UCP028704, OpgC [PF10129] (4-253)
  IPR014550 Uncharacterised conserved protein UCP028704, OpgC [PTHR38592] (3-253)

Radius of gyration: 19.93 Å; chains: 1; bounding box: 49×43×52 Å

Secondary structure (DSSP, 8-state):
-----HHHHHHHHHHHHHHHHHHSSSTTHHHHHSTTSS--HHHHHHHHHHHHHHHHHHHHHHHHHHHHHHHHHHHHHHHHHHHHHHHHHHIIIIIHHHHHHTT-HHHHHHTHHHHHSHHHHHHHHHTT----TTTTHHHHHHHHHHHHHHHHHHHHHH-SHHHHHHHHHHHHHHTTTHHHHHHHHHHHHTT----GGGS-S--HHHHHHHHHHHHHHHHHHHTT-GGGG---HHHHHHHHHHHHHHHHHHHHH-SSTTTT-TTTT-

pLDDT: mean 92.88, std 6.57, range [41.5, 98.56]

Organism: NCBI:txid1177982